Protein AF-A0A352DQ67-F1 (afdb_monomer_lite)

Structure (mmCIF, N/CA/C/O backbone):
data_AF-A0A352DQ67-F1
#
_entry.id   AF-A0A352DQ67-F1
#
loop_
_atom_site.group_PDB
_atom_site.id
_atom_site.type_symbol
_atom_site.label_atom_id
_atom_site.label_alt_id
_atom_site.label_comp_id
_atom_site.label_asym_id
_atom_site.label_entity_id
_atom_site.label_seq_id
_atom_site.pdbx_PDB_ins_code
_atom_site.Cartn_x
_atom_site.Cartn_y
_atom_site.Cartn_z
_atom_site.occupancy
_atom_site.B_iso_or_equiv
_atom_site.auth_seq_id
_atom_site.auth_comp_id
_atom_site.auth_asym_id
_atom_site.auth_atom_id
_atom_site.pdbx_PDB_model_num
ATOM 1 N N . MET A 1 1 ? -60.217 14.486 65.478 1.00 42.38 1 MET A N 1
ATOM 2 C CA . MET A 1 1 ? -59.013 13.646 65.314 1.00 42.38 1 MET A CA 1
ATOM 3 C C . MET A 1 1 ? -58.520 13.854 63.896 1.00 42.38 1 MET A C 1
ATOM 5 O O . MET A 1 1 ? -59.202 13.451 62.966 1.00 42.38 1 MET A O 1
ATOM 9 N N . ALA A 1 2 ? -57.437 14.612 63.749 1.00 36.34 2 ALA A N 1
ATOM 10 C CA . ALA A 1 2 ? -56.806 14.922 62.474 1.00 36.34 2 ALA A CA 1
ATOM 11 C C . ALA A 1 2 ? -55.623 13.968 62.268 1.00 36.34 2 ALA A C 1
ATOM 13 O O . ALA A 1 2 ? -54.855 13.755 63.203 1.00 36.34 2 ALA A O 1
ATOM 14 N N . ALA A 1 3 ? -55.476 13.428 61.061 1.00 36.53 3 ALA A N 1
ATOM 15 C CA . ALA A 1 3 ? -54.259 12.769 60.611 1.00 36.53 3 ALA A CA 1
ATOM 16 C C . ALA A 1 3 ? -53.886 13.380 59.256 1.00 36.53 3 ALA A C 1
ATOM 18 O O . ALA A 1 3 ? -54.587 13.207 58.262 1.00 36.53 3 ALA A O 1
ATOM 19 N N . VAL A 1 4 ? -52.817 14.172 59.270 1.00 31.91 4 VAL A N 1
ATOM 20 C CA . VAL A 1 4 ? -52.176 14.766 58.097 1.00 31.91 4 VAL A CA 1
ATOM 21 C C . VAL A 1 4 ? -51.166 13.743 57.586 1.00 31.91 4 VAL A C 1
ATOM 23 O O . VAL A 1 4 ? -50.270 13.353 58.329 1.00 31.91 4 VAL A O 1
ATOM 26 N N . SER A 1 5 ? -51.315 13.300 56.337 1.00 33.03 5 S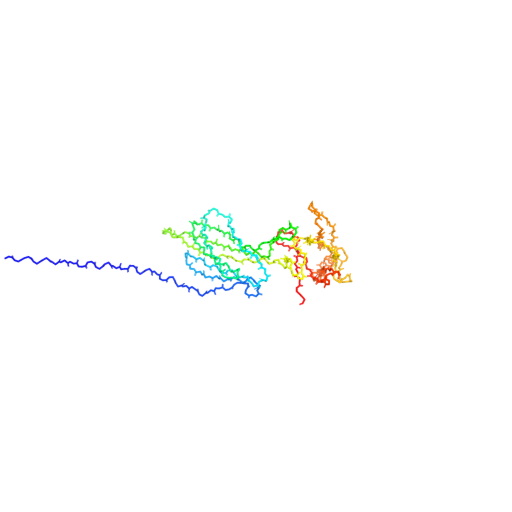ER A N 1
ATOM 27 C CA . SER A 1 5 ? -50.366 12.397 55.682 1.00 33.03 5 SER A CA 1
ATOM 28 C C . SER A 1 5 ? -49.483 13.208 54.735 1.00 33.03 5 SER A C 1
ATOM 30 O O . SER A 1 5 ? -49.956 13.740 53.732 1.00 33.03 5 SER A O 1
ATOM 32 N N . ILE A 1 6 ? -48.203 13.338 55.084 1.00 34.78 6 ILE A N 1
ATOM 33 C CA . ILE A 1 6 ? -47.168 14.004 54.284 1.00 34.78 6 ILE A CA 1
ATOM 34 C C . ILE A 1 6 ? -46.633 12.976 53.282 1.00 34.78 6 ILE A C 1
ATOM 36 O O . ILE A 1 6 ? -46.011 11.994 53.678 1.00 34.78 6 ILE A O 1
ATOM 40 N N . SER A 1 7 ? -46.875 13.189 51.987 1.00 34.66 7 SER A N 1
ATOM 41 C CA . SER A 1 7 ? -46.216 12.419 50.925 1.00 34.66 7 SER A CA 1
ATOM 42 C C . SER A 1 7 ? -44.889 13.086 50.574 1.00 34.66 7 SER A C 1
ATOM 44 O O . SER A 1 7 ? -44.866 14.206 50.064 1.00 34.66 7 SER A O 1
ATOM 46 N N . LEU A 1 8 ? -43.784 12.405 50.885 1.00 32.81 8 LEU A N 1
ATOM 47 C CA . LEU A 1 8 ? -42.432 12.803 50.504 1.00 32.81 8 LEU A CA 1
ATOM 48 C C . LEU A 1 8 ? -42.242 12.610 48.992 1.00 32.81 8 LEU A C 1
ATOM 50 O O . LEU A 1 8 ? -42.409 11.513 48.462 1.00 32.81 8 LEU A O 1
ATOM 54 N N . ILE A 1 9 ? -41.859 13.686 48.311 1.00 36.53 9 ILE A N 1
ATOM 55 C CA . ILE A 1 9 ? -41.466 13.701 46.901 1.00 36.53 9 ILE A CA 1
ATOM 56 C C . ILE A 1 9 ? -40.056 13.103 46.794 1.00 36.53 9 ILE A C 1
ATOM 58 O O . ILE A 1 9 ? -39.082 13.745 47.186 1.00 36.53 9 ILE A O 1
ATOM 62 N N . LEU A 1 10 ? -39.929 11.891 46.246 1.00 35.19 10 LEU A N 1
ATOM 63 C CA . LEU A 1 10 ? -38.637 11.349 45.815 1.00 35.19 10 LEU A CA 1
ATOM 64 C C . LEU A 1 10 ? -38.267 11.993 44.469 1.00 35.19 10 LEU A C 1
ATOM 66 O O . LEU A 1 10 ? -38.779 11.612 43.415 1.00 35.19 10 LEU A O 1
ATOM 70 N N . ARG A 1 11 ? -37.380 12.993 44.497 1.00 37.53 11 ARG A N 1
ATOM 71 C CA . ARG A 1 11 ? -36.703 13.489 43.292 1.00 37.53 11 ARG A CA 1
ATOM 72 C C . ARG A 1 11 ? -35.736 12.403 42.816 1.00 37.53 11 ARG A C 1
ATOM 74 O O . ARG A 1 11 ? -34.719 12.160 43.459 1.00 37.53 11 ARG A O 1
ATOM 81 N N . ARG A 1 12 ? -36.059 11.740 41.701 1.00 38.66 12 ARG A N 1
ATOM 82 C CA . ARG A 1 12 ? -35.089 10.946 40.937 1.00 38.66 12 ARG A CA 1
ATOM 83 C C . ARG A 1 12 ? -33.985 11.894 40.476 1.00 38.66 12 ARG A C 1
ATOM 85 O O . ARG A 1 12 ? -34.239 12.781 39.666 1.00 38.66 12 ARG A O 1
ATOM 92 N N . SER A 1 13 ? -32.790 11.709 41.028 1.00 39.03 13 SER A N 1
ATOM 93 C CA . SER A 1 13 ? -31.561 12.276 40.488 1.00 39.03 13 SER A CA 1
ATOM 94 C C . SER A 1 13 ? -31.388 11.727 39.076 1.00 39.03 13 SER A C 1
ATOM 96 O O . SER A 1 13 ? -31.226 10.519 38.899 1.00 39.03 13 SER A O 1
ATOM 98 N N . LEU A 1 14 ? -31.479 12.598 38.075 1.00 39.06 14 LEU A N 1
ATOM 99 C CA . LEU A 1 14 ? -30.963 12.316 36.743 1.00 39.06 14 LEU A CA 1
ATOM 100 C C . LEU A 1 14 ? -29.456 12.097 36.920 1.00 39.06 14 LEU A C 1
ATOM 102 O O . LEU A 1 14 ? -28.756 13.005 37.357 1.00 39.06 14 LEU A O 1
ATOM 106 N N . LYS A 1 15 ? -28.978 10.867 36.694 1.00 40.91 15 LYS A N 1
ATOM 107 C CA . LYS A 1 15 ? -27.558 10.640 36.417 1.00 40.91 15 LYS A CA 1
ATOM 108 C C . LYS A 1 15 ? -27.295 11.396 35.122 1.00 40.91 15 LYS A C 1
ATOM 110 O O . LYS A 1 15 ? -27.819 11.006 34.083 1.00 40.91 15 LYS A O 1
ATOM 115 N N . GLU A 1 16 ? -26.585 12.511 35.224 1.00 36.09 16 GLU A N 1
ATOM 116 C CA . GLU A 1 16 ? -26.019 13.192 34.071 1.00 36.09 16 GLU A CA 1
ATOM 117 C C . GLU A 1 16 ? -25.135 12.170 33.356 1.00 36.09 16 GLU A C 1
ATOM 119 O O . GLU A 1 16 ? -24.176 11.648 33.924 1.00 36.09 16 GLU A O 1
ATOM 124 N N . THR A 1 17 ? -25.540 11.786 32.148 1.00 41.81 17 THR A N 1
ATOM 125 C CA . THR A 1 17 ? -24.670 11.073 31.221 1.00 41.81 17 THR A CA 1
ATOM 126 C C . THR A 1 17 ? -23.459 11.978 31.005 1.00 41.81 17 THR A C 1
ATOM 128 O O . THR A 1 17 ? -23.674 13.136 30.635 1.00 41.81 17 THR A O 1
ATOM 131 N N . PRO A 1 18 ? -22.222 11.527 31.272 1.00 38.72 18 PRO A N 1
ATOM 132 C CA . PRO A 1 18 ? -21.057 12.332 30.949 1.00 38.72 18 PRO A CA 1
ATOM 133 C C . PRO A 1 18 ? -21.112 12.621 29.450 1.00 38.72 18 PRO A C 1
ATOM 135 O O . PRO A 1 18 ? -21.183 11.707 28.627 1.00 38.72 18 PRO A O 1
ATOM 138 N N . VAL A 1 19 ? -21.187 13.904 29.107 1.00 42.97 19 VAL A N 1
ATOM 139 C CA . VAL A 1 19 ? -21.023 14.364 27.733 1.00 42.97 19 VAL A CA 1
ATOM 140 C C . VAL A 1 19 ? -19.579 14.029 27.392 1.00 42.97 19 VAL A C 1
ATOM 142 O O . VAL A 1 19 ? -18.674 14.628 27.967 1.00 42.97 19 VAL A O 1
ATOM 145 N N . ALA A 1 20 ? -19.371 13.012 26.555 1.00 51.59 20 ALA A N 1
ATOM 146 C CA . ALA A 1 20 ? -18.044 12.656 26.082 1.00 51.59 20 ALA A CA 1
ATOM 147 C C . ALA A 1 20 ? -17.431 13.906 25.441 1.00 51.59 20 ALA A C 1
ATOM 149 O O . ALA A 1 20 ? -17.974 14.423 24.462 1.00 51.59 20 ALA A O 1
ATOM 150 N N . GLU A 1 21 ? -16.358 14.435 26.035 1.00 53.91 21 GLU A N 1
ATOM 151 C CA . GLU A 1 21 ? -15.594 15.528 25.443 1.00 53.91 21 GLU A CA 1
ATOM 152 C C . GLU A 1 21 ? -15.088 15.038 24.088 1.00 53.91 21 GLU A C 1
ATOM 154 O O . GLU A 1 21 ? -14.212 14.179 24.001 1.00 53.91 21 GLU A O 1
ATOM 159 N N . THR A 1 22 ? -15.717 15.520 23.018 1.00 55.59 22 THR A N 1
ATOM 160 C CA . THR A 1 22 ? -15.314 15.183 21.659 1.00 55.59 22 THR A CA 1
ATOM 161 C C . THR A 1 22 ? -13.990 15.885 21.410 1.00 55.59 22 THR A C 1
ATOM 163 O O . THR A 1 22 ? -13.941 17.114 21.352 1.00 55.59 22 THR A O 1
ATOM 166 N N . GLN A 1 23 ? -12.910 15.111 21.350 1.00 70.81 23 GLN A N 1
ATOM 167 C CA . GLN A 1 23 ? -11.588 15.642 21.046 1.00 70.81 23 GLN A CA 1
ATOM 168 C C . GLN A 1 23 ? -11.574 16.234 19.633 1.00 70.81 23 GLN A C 1
ATOM 170 O O . GLN A 1 23 ? -12.283 15.754 18.744 1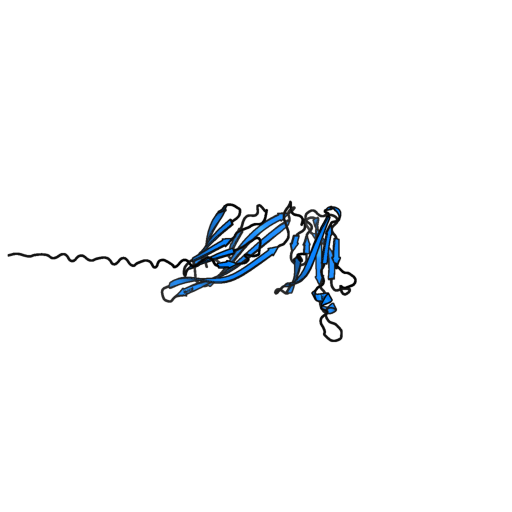.00 70.81 23 GLN A O 1
ATOM 175 N N . GLU A 1 24 ? -10.772 17.281 19.424 1.00 82.38 24 GLU A N 1
ATOM 176 C CA . GLU A 1 24 ? -10.545 17.797 18.074 1.00 82.38 24 GLU A CA 1
ATOM 177 C C . GLU A 1 24 ? -9.977 16.684 17.172 1.00 82.38 24 GLU A C 1
ATOM 179 O O . GLU A 1 24 ? -9.207 15.847 17.654 1.00 82.38 24 GLU A O 1
ATOM 184 N N . PRO A 1 25 ? -10.352 16.642 15.880 1.00 88.94 25 PRO A N 1
ATOM 185 C CA . PRO A 1 25 ? -9.856 15.621 14.968 1.00 88.94 25 PRO A CA 1
ATOM 186 C C . PRO A 1 25 ? -8.329 15.674 14.840 1.00 88.94 25 PRO A C 1
ATOM 188 O O . PRO A 1 25 ? -7.754 16.729 14.570 1.00 88.94 25 PRO A O 1
ATOM 191 N N . ILE A 1 26 ? -7.680 14.524 14.983 1.00 94.81 26 ILE A N 1
ATOM 192 C CA . ILE A 1 26 ? -6.248 14.339 14.746 1.00 94.81 26 ILE A CA 1
ATOM 193 C C . ILE A 1 26 ? -6.066 13.921 13.285 1.00 94.81 26 ILE A C 1
ATOM 195 O O . ILE A 1 26 ? -6.647 12.928 12.856 1.00 94.81 26 ILE A O 1
ATOM 199 N N . GLY A 1 27 ? -5.278 14.679 12.521 1.00 95.00 27 GLY A N 1
ATOM 200 C CA . GLY A 1 27 ? -4.964 14.365 11.124 1.00 95.00 27 GLY A CA 1
ATOM 201 C C . GLY A 1 27 ? -3.728 13.472 10.982 1.00 95.00 27 GLY A C 1
ATOM 202 O O . GLY A 1 27 ? -2.702 13.728 11.612 1.00 95.00 27 GLY A O 1
ATOM 203 N N . TYR A 1 28 ? -3.820 12.470 10.114 1.00 94.12 28 TYR A N 1
ATOM 204 C CA . TYR A 1 28 ? -2.750 11.576 9.677 1.00 94.12 28 TYR A CA 1
ATOM 205 C C . TYR A 1 28 ? -2.633 11.638 8.152 1.00 94.12 28 TYR A C 1
ATOM 207 O O . TYR A 1 28 ? -3.644 11.759 7.461 1.00 94.12 28 TYR A O 1
ATOM 215 N N . PHE A 1 29 ? -1.403 11.558 7.634 1.00 93.31 29 PHE A N 1
ATOM 216 C CA . PHE A 1 29 ? -1.107 11.586 6.190 1.00 93.31 29 PHE A CA 1
ATOM 217 C C . PHE A 1 29 ? -1.726 12.793 5.461 1.00 93.31 29 PHE A C 1
ATOM 219 O O . PHE A 1 29 ? -2.159 12.696 4.315 1.00 93.31 29 PHE A O 1
ATOM 226 N N . THR A 1 30 ? -1.804 13.940 6.147 1.00 92.50 30 THR A N 1
ATOM 227 C CA . THR A 1 30 ? -2.442 15.172 5.642 1.00 92.50 30 THR A CA 1
ATOM 228 C C . THR A 1 30 ? -1.703 15.816 4.470 1.00 92.50 30 THR A C 1
ATOM 230 O O . THR A 1 30 ? -2.189 16.776 3.885 1.00 92.50 30 THR A O 1
ATOM 233 N N . ASP A 1 31 ? -0.499 15.335 4.191 1.00 85.56 31 ASP A N 1
ATOM 234 C CA . ASP A 1 31 ? 0.374 15.689 3.080 1.00 85.56 31 ASP A CA 1
ATOM 235 C C . ASP A 1 31 ? 0.222 14.755 1.866 1.00 85.56 31 ASP A C 1
ATOM 237 O O . ASP A 1 31 ? 0.923 14.940 0.877 1.00 85.56 31 ASP A O 1
ATOM 241 N N . THR A 1 32 ? -0.693 13.782 1.923 1.00 86.31 32 THR A N 1
ATOM 242 C CA . THR A 1 32 ? -0.986 12.836 0.833 1.00 86.31 32 THR A CA 1
ATOM 243 C C . THR A 1 32 ? -2.365 13.088 0.225 1.00 86.31 32 THR A C 1
ATOM 245 O O . THR A 1 32 ? -3.207 13.751 0.833 1.00 86.31 32 THR A O 1
ATOM 248 N N . ASP A 1 33 ? -2.642 12.483 -0.932 1.00 86.94 33 ASP A N 1
ATOM 249 C CA . ASP A 1 33 ? -3.973 12.514 -1.561 1.00 86.94 33 ASP A CA 1
ATOM 250 C C . ASP A 1 33 ? -5.036 11.706 -0.795 1.00 86.94 33 ASP A C 1
ATOM 252 O O . ASP A 1 33 ? -6.211 11.717 -1.165 1.00 86.94 33 ASP A O 1
ATOM 256 N N . HIS A 1 34 ? -4.651 11.015 0.281 1.00 90.19 34 HIS A N 1
ATOM 257 C CA . HIS A 1 34 ? -5.540 10.164 1.070 1.00 90.19 34 HIS A CA 1
ATOM 258 C C . HIS A 1 34 ? -5.424 10.456 2.575 1.00 90.19 34 HIS A C 1
ATOM 260 O O . HIS A 1 34 ? -4.983 9.590 3.342 1.00 90.19 34 HIS A O 1
ATOM 266 N N . PRO A 1 35 ? -5.781 11.672 3.029 1.00 93.75 35 PRO A N 1
ATOM 267 C CA . PRO A 1 35 ? -5.650 12.034 4.429 1.00 93.75 35 PRO A CA 1
ATOM 268 C C . PRO A 1 35 ? -6.679 11.298 5.294 1.00 93.75 35 PRO A C 1
ATOM 270 O O . PRO A 1 35 ? -7.795 10.983 4.868 1.00 93.75 35 PRO A O 1
ATOM 273 N N . VAL A 1 36 ? -6.302 11.052 6.549 1.00 95.62 36 VAL A N 1
ATOM 274 C CA . VAL A 1 36 ? -7.149 10.383 7.540 1.00 95.62 36 VAL A CA 1
ATOM 275 C C . VAL A 1 36 ? -7.331 11.283 8.747 1.00 95.62 36 VAL A C 1
ATOM 277 O O . VAL A 1 36 ? -6.360 11.715 9.362 1.00 95.62 36 VAL A O 1
ATOM 280 N N . TYR A 1 37 ? -8.576 11.523 9.140 1.00 95.88 37 TYR A N 1
ATOM 281 C CA . TYR A 1 37 ? -8.902 12.273 10.348 1.00 95.88 37 TYR A CA 1
ATOM 282 C C . TYR A 1 37 ? -9.530 11.351 11.383 1.00 95.88 37 TYR A C 1
ATOM 284 O O . TYR A 1 37 ? -10.511 10.666 11.104 1.00 95.88 37 TYR A O 1
ATOM 292 N N . LEU A 1 38 ? -8.976 11.349 12.589 1.00 95.94 38 LEU A N 1
ATOM 293 C CA . LEU A 1 38 ? -9.439 10.536 13.702 1.00 95.94 38 LEU A CA 1
ATOM 294 C C . LEU A 1 38 ? -10.038 11.416 14.794 1.00 95.94 38 LEU A C 1
ATOM 296 O O . LEU A 1 38 ? -9.380 12.314 15.313 1.00 95.94 38 LEU A O 1
ATOM 300 N N . THR A 1 39 ? -11.240 11.078 15.234 1.00 95.19 39 THR A N 1
ATOM 301 C CA . THR A 1 39 ? -11.797 11.546 16.503 1.00 95.19 39 THR A CA 1
ATOM 302 C C . THR A 1 39 ? -11.928 10.360 17.444 1.00 95.19 39 THR A C 1
ATOM 304 O O . THR A 1 39 ? -12.439 9.309 17.059 1.00 95.19 39 THR A O 1
ATOM 307 N N . SER A 1 40 ? -11.465 10.516 18.685 1.00 92.38 40 SER A N 1
ATOM 308 C CA . SER A 1 40 ? -11.490 9.443 19.679 1.00 92.38 40 SER A CA 1
ATOM 309 C C . SER A 1 40 ? -12.286 9.823 20.921 1.00 92.38 40 SER A C 1
ATOM 311 O O . SER A 1 40 ? -12.271 10.969 21.374 1.00 92.38 40 SER A O 1
ATOM 313 N N . SER A 1 41 ? -12.977 8.831 21.469 1.00 91.88 41 SER A N 1
ATOM 314 C CA . SER A 1 41 ? -13.563 8.829 22.805 1.00 91.88 41 SER A CA 1
ATOM 315 C C . SER A 1 41 ? -13.229 7.500 23.487 1.00 91.88 41 SER A C 1
ATOM 317 O O . SER A 1 41 ? -12.733 6.577 22.844 1.00 91.88 41 SER A O 1
ATOM 319 N N . GLU A 1 42 ? -13.549 7.350 24.773 1.00 89.19 42 GLU A N 1
ATOM 320 C CA . GLU A 1 42 ? -13.284 6.099 25.503 1.00 89.19 42 GLU A CA 1
ATOM 321 C C . GLU A 1 42 ? -13.968 4.867 24.886 1.00 89.19 42 GLU A C 1
ATOM 323 O O . GLU A 1 42 ? -13.486 3.750 25.049 1.00 89.19 42 GLU A O 1
ATOM 328 N N . THR A 1 43 ? -15.086 5.053 24.177 1.00 92.50 43 THR A N 1
ATOM 329 C CA . THR A 1 43 ? -15.954 3.954 23.706 1.00 92.50 43 THR A CA 1
ATOM 330 C C . THR A 1 43 ? -16.134 3.910 22.192 1.00 92.50 43 THR A C 1
ATOM 332 O O . THR A 1 43 ? -16.846 3.049 21.679 1.00 92.50 43 THR A O 1
ATOM 335 N N . GLU A 1 44 ? -15.510 4.833 21.465 1.00 94.81 44 GLU A N 1
ATOM 336 C CA . GLU A 1 44 ? -15.709 4.982 20.029 1.00 94.81 44 GLU A CA 1
ATOM 337 C C . GLU A 1 44 ? -14.494 5.655 19.393 1.00 94.81 44 GLU A C 1
ATOM 339 O O . GLU A 1 44 ? -14.000 6.662 19.908 1.00 94.81 44 GLU A O 1
ATOM 344 N N . LEU A 1 45 ? -14.060 5.121 18.254 1.00 95.31 45 LEU A N 1
ATOM 345 C CA . LEU A 1 45 ? -13.164 5.799 17.324 1.00 95.31 45 LEU A CA 1
ATOM 346 C C . LEU A 1 45 ? -13.949 6.121 16.055 1.00 95.31 45 LEU A C 1
ATOM 348 O O . LEU A 1 45 ? -14.614 5.247 15.507 1.00 95.31 45 LEU A O 1
ATOM 352 N N . SER A 1 46 ? -13.859 7.353 15.575 1.00 95.56 46 SER A N 1
ATOM 353 C CA . SER A 1 46 ? -14.425 7.769 14.295 1.00 95.56 46 SER A CA 1
ATOM 354 C C . SER A 1 46 ? -13.287 8.157 13.368 1.00 95.56 46 SER A C 1
ATOM 356 O O . SER A 1 46 ? -12.539 9.086 13.665 1.00 95.56 46 SER A O 1
ATOM 358 N N . LEU A 1 47 ? -13.165 7.453 12.251 1.00 95.69 47 LEU A N 1
ATOM 359 C CA . LEU A 1 47 ? -12.223 7.753 11.182 1.00 95.69 47 LEU A CA 1
ATOM 360 C C . LEU A 1 47 ? -12.975 8.395 10.025 1.00 95.69 47 LEU A C 1
ATOM 362 O O . LEU A 1 47 ? -14.049 7.931 9.648 1.00 95.69 47 LEU A O 1
ATOM 366 N N . ARG A 1 48 ? -12.387 9.428 9.439 1.00 95.12 48 ARG A N 1
ATOM 367 C CA . ARG A 1 48 ? -12.800 10.006 8.167 1.00 95.12 48 ARG A CA 1
ATOM 368 C C . ARG A 1 48 ? -11.646 9.853 7.191 1.00 95.12 48 ARG A C 1
ATOM 370 O O . ARG A 1 48 ? -10.590 10.446 7.404 1.00 95.12 48 ARG A O 1
ATOM 377 N N . LEU A 1 49 ? -11.846 9.021 6.179 1.00 94.44 49 LEU A N 1
ATOM 378 C CA . LEU A 1 49 ? -10.892 8.757 5.114 1.00 94.44 49 LEU A CA 1
ATOM 379 C C . LEU A 1 49 ? -11.332 9.541 3.885 1.00 94.44 49 LEU A C 1
ATOM 381 O O . LEU A 1 49 ? -12.427 9.321 3.366 1.00 94.44 49 LEU A O 1
ATOM 385 N N . GLU A 1 50 ? -10.489 10.454 3.426 1.00 91.62 50 GLU A N 1
ATOM 386 C CA . GLU A 1 50 ? -10.755 11.235 2.222 1.00 91.62 50 GLU A CA 1
ATOM 387 C C . GLU A 1 50 ? -9.911 10.704 1.061 1.00 91.62 50 GLU A C 1
ATOM 389 O O . GLU A 1 50 ? -8.898 10.031 1.252 1.00 91.62 50 GLU A O 1
ATOM 394 N N . SER A 1 51 ? -10.351 10.988 -0.160 1.00 83.62 51 SER A N 1
ATOM 395 C CA . SER A 1 51 ? -9.547 10.777 -1.357 1.00 83.62 51 SER A CA 1
ATOM 396 C C . SER A 1 51 ? -9.645 12.009 -2.233 1.00 83.62 51 SER A C 1
ATOM 398 O O . SER A 1 51 ? -10.737 12.413 -2.632 1.00 83.62 51 SER A O 1
ATOM 400 N N . HIS A 1 52 ? -8.499 12.613 -2.505 1.00 80.81 52 HIS A N 1
ATOM 401 C CA . HIS A 1 52 ? -8.344 13.713 -3.448 1.00 80.81 52 HIS A CA 1
ATOM 402 C C . HIS A 1 52 ? -7.879 13.224 -4.824 1.00 80.81 52 HIS A C 1
ATOM 404 O O . HIS A 1 52 ? -7.810 14.023 -5.756 1.00 80.81 52 HIS A O 1
ATOM 410 N N . ALA A 1 53 ? -7.608 11.922 -4.962 1.00 70.12 53 ALA A N 1
ATOM 411 C CA . ALA A 1 53 ? -7.279 11.303 -6.234 1.00 70.12 53 ALA A CA 1
ATOM 412 C C . ALA A 1 53 ? -8.448 11.416 -7.228 1.00 70.12 53 ALA A C 1
ATOM 414 O O . ALA A 1 53 ? -9.612 11.210 -6.872 1.00 70.12 53 ALA A O 1
ATOM 415 N N . GLU A 1 54 ? -8.130 11.710 -8.490 1.00 69.69 54 GLU A N 1
ATOM 416 C CA . GLU A 1 54 ? -9.081 11.747 -9.609 1.00 69.69 54 GLU A CA 1
ATOM 417 C C . GLU A 1 54 ? -9.432 10.324 -10.095 1.00 69.69 54 GLU A C 1
ATOM 419 O O . GLU A 1 54 ? -9.303 10.002 -11.275 1.00 69.69 54 GLU A O 1
ATOM 424 N N . ASP A 1 55 ? -9.851 9.444 -9.183 1.00 73.31 55 ASP A N 1
ATOM 425 C CA . ASP A 1 55 ? -10.302 8.085 -9.494 1.00 73.31 55 ASP A CA 1
ATOM 426 C C . ASP A 1 55 ? -11.713 7.810 -8.944 1.00 73.31 55 ASP A C 1
ATOM 428 O O . ASP A 1 55 ? -12.211 8.489 -8.042 1.00 73.31 55 ASP A O 1
ATOM 432 N N . ASP A 1 56 ? -12.392 6.824 -9.528 1.00 76.12 56 ASP A N 1
ATOM 433 C CA . ASP A 1 56 ? -13.728 6.378 -9.128 1.00 76.12 56 ASP A CA 1
ATOM 434 C C . ASP A 1 56 ? -13.691 5.174 -8.172 1.00 76.12 56 ASP A C 1
ATOM 436 O O . ASP A 1 56 ? -14.698 4.480 -8.004 1.00 76.12 56 ASP A O 1
ATOM 440 N N . LEU A 1 57 ? -12.546 4.920 -7.525 1.00 83.69 57 LEU A N 1
ATOM 441 C CA . LEU A 1 57 ? -12.388 3.781 -6.629 1.00 83.69 57 LEU A CA 1
ATOM 442 C C . LEU A 1 57 ? -13.182 3.989 -5.334 1.00 83.69 57 LEU A C 1
ATOM 444 O O . LEU A 1 57 ? -13.199 5.069 -4.737 1.00 83.69 57 LEU A O 1
ATOM 448 N N . ALA A 1 58 ? -13.826 2.922 -4.871 1.00 87.56 58 ALA A N 1
ATOM 449 C CA . ALA A 1 58 ? -14.512 2.897 -3.587 1.00 87.56 58 ALA A CA 1
ATOM 450 C C . ALA A 1 58 ? -13.577 2.396 -2.479 1.00 87.56 58 ALA A C 1
ATOM 452 O O . ALA A 1 58 ? -12.638 1.637 -2.729 1.00 87.56 58 ALA A O 1
ATOM 453 N N . TRP A 1 59 ? -13.860 2.801 -1.241 1.00 91.94 59 TRP A N 1
ATOM 454 C CA . TRP A 1 59 ? -13.208 2.225 -0.072 1.00 91.94 59 TRP A CA 1
ATOM 455 C C . TRP A 1 59 ? -13.825 0.869 0.266 1.00 91.94 59 TRP A C 1
ATOM 457 O O . TRP A 1 59 ? -15.026 0.749 0.495 1.00 91.94 59 TRP A O 1
ATOM 467 N N . GLU A 1 60 ? -12.982 -0.144 0.375 1.00 92.62 60 GLU A N 1
ATOM 468 C CA . GLU A 1 60 ? -13.323 -1.447 0.926 1.00 92.62 60 GLU A CA 1
ATOM 469 C C . GLU A 1 60 ? -12.796 -1.536 2.358 1.00 92.62 60 GLU A C 1
ATOM 471 O O . GLU A 1 60 ? -11.706 -1.051 2.660 1.00 92.62 60 GLU A O 1
ATOM 476 N N . VAL A 1 61 ? -13.574 -2.149 3.252 1.00 93.69 61 VAL A N 1
ATOM 477 C CA . VAL A 1 61 ? -13.213 -2.284 4.668 1.00 93.69 61 VAL A CA 1
ATOM 478 C C . VAL A 1 61 ? -13.184 -3.752 5.048 1.00 93.69 61 VAL A C 1
ATOM 480 O O . VAL A 1 61 ? -14.163 -4.475 4.857 1.00 93.69 61 VAL A O 1
ATOM 483 N N . SER A 1 62 ? -12.074 -4.181 5.636 1.00 92.44 62 SER A N 1
ATOM 484 C CA . SER A 1 62 ? -11.911 -5.516 6.201 1.00 92.44 62 SER A CA 1
ATOM 485 C C . SER A 1 62 ? -11.341 -5.434 7.616 1.00 92.44 62 SER A C 1
ATOM 487 O O . SER A 1 62 ? -10.737 -4.438 8.009 1.00 92.44 62 SER A O 1
ATOM 489 N N . CYS A 1 63 ? -11.592 -6.457 8.428 1.00 89.25 63 CYS A N 1
ATOM 490 C CA . CYS A 1 63 ? -11.070 -6.541 9.787 1.00 89.25 63 CYS A CA 1
ATOM 491 C C . CYS A 1 63 ? -10.650 -7.979 10.070 1.00 89.25 63 CYS A C 1
ATOM 493 O O . CYS A 1 63 ? -11.413 -8.911 9.813 1.00 89.25 63 CYS A O 1
ATOM 495 N N . ASP A 1 64 ? -9.446 -8.141 10.610 1.00 76.44 64 ASP A N 1
ATOM 496 C CA . ASP A 1 64 ? -8.756 -9.433 10.659 1.00 76.44 64 ASP A CA 1
ATOM 497 C C . ASP A 1 64 ? -9.304 -10.406 11.729 1.00 76.44 64 ASP A C 1
ATOM 499 O O . ASP A 1 64 ? -8.818 -11.530 11.852 1.00 76.44 64 ASP A O 1
ATOM 503 N N . LEU A 1 65 ? -10.312 -10.022 12.536 1.00 69.44 65 LEU A N 1
ATOM 504 C CA . LEU A 1 65 ? -10.754 -10.822 13.691 1.00 69.44 65 LEU A CA 1
ATOM 505 C C . LEU A 1 65 ? -12.263 -10.795 13.999 1.00 69.44 65 LEU A C 1
ATOM 507 O O . LEU A 1 65 ? -12.911 -9.748 14.012 1.00 69.44 65 LEU A O 1
ATOM 511 N N . ASP A 1 66 ? -12.777 -11.970 14.396 1.00 68.12 66 ASP A N 1
ATOM 512 C CA . ASP A 1 66 ? -14.155 -12.223 14.843 1.00 68.12 66 ASP A CA 1
ATOM 513 C C . ASP A 1 66 ? -14.563 -11.322 16.029 1.00 68.12 66 ASP A C 1
ATOM 515 O O . ASP A 1 66 ? -14.277 -11.604 17.198 1.00 68.12 66 ASP A O 1
ATOM 519 N N . ASN A 1 67 ? -15.319 -10.261 15.733 1.00 77.44 67 ASN A N 1
ATOM 520 C CA . ASN A 1 67 ? -16.112 -9.467 16.685 1.00 77.44 67 ASN A CA 1
ATOM 521 C C . ASN A 1 67 ? -15.319 -8.742 17.795 1.00 77.44 67 ASN A C 1
ATOM 523 O O . ASN A 1 67 ? -15.854 -8.475 18.879 1.00 77.44 67 ASN A O 1
ATOM 527 N N . LYS A 1 68 ? -14.040 -8.417 17.574 1.00 88.12 68 LYS A N 1
ATOM 528 C CA . LYS A 1 68 ? -13.273 -7.556 18.502 1.00 88.12 68 LYS A CA 1
ATOM 529 C C . LYS A 1 68 ? -13.790 -6.129 18.494 1.00 88.12 68 LYS A C 1
ATOM 531 O O . LYS A 1 68 ? -13.929 -5.504 19.544 1.00 88.12 68 LYS A O 1
ATOM 536 N N . VAL A 1 69 ? -14.168 -5.671 17.313 1.00 92.12 69 VAL A N 1
ATOM 537 C CA . VAL A 1 69 ? -14.776 -4.373 17.077 1.00 92.12 69 VAL A CA 1
ATOM 538 C C . VAL A 1 69 ? -16.050 -4.533 16.259 1.00 92.12 69 VAL A C 1
ATOM 540 O O . VAL A 1 69 ? -16.238 -5.523 15.555 1.00 92.12 69 VAL A O 1
ATOM 543 N N . MET A 1 70 ? -16.935 -3.553 16.374 1.00 93.00 70 MET A N 1
ATOM 544 C CA . MET A 1 70 ? -18.076 -3.355 15.492 1.00 93.00 70 MET A CA 1
ATOM 545 C C . MET A 1 70 ? -17.786 -2.124 14.646 1.00 93.00 70 MET A C 1
ATOM 547 O O . MET A 1 70 ? -17.465 -1.073 15.198 1.00 93.00 70 MET A O 1
ATOM 551 N N . ILE A 1 71 ? -17.906 -2.261 13.330 1.00 93.50 71 ILE A N 1
ATOM 552 C CA . ILE A 1 71 ? -17.600 -1.197 12.376 1.00 93.50 71 ILE A CA 1
ATOM 553 C C . ILE A 1 71 ? -18.900 -0.776 11.695 1.00 93.50 71 ILE A C 1
ATOM 555 O O . ILE A 1 71 ? -19.673 -1.620 11.237 1.00 93.50 71 ILE A O 1
ATOM 559 N N . GLN A 1 72 ? -19.155 0.526 11.664 1.00 94.19 72 GLN A N 1
ATOM 560 C CA . GLN A 1 72 ? -20.249 1.141 10.924 1.00 94.19 72 GLN A CA 1
ATOM 561 C C . GLN A 1 72 ? -19.656 2.124 9.926 1.00 94.19 72 GLN A C 1
ATOM 563 O O . GLN A 1 72 ? -18.987 3.070 10.324 1.00 94.19 72 GLN A O 1
ATOM 568 N N . ASN A 1 73 ? -19.919 1.880 8.649 1.00 93.12 73 ASN A N 1
ATOM 569 C CA . ASN A 1 73 ? -19.410 2.678 7.545 1.00 93.12 73 ASN A CA 1
ATOM 570 C C . ASN A 1 73 ? -20.540 3.518 6.957 1.00 93.12 73 ASN A C 1
ATOM 572 O O . ASN A 1 73 ? -21.647 3.008 6.765 1.00 93.12 73 ASN A O 1
ATOM 576 N N . ASP A 1 74 ? -20.238 4.774 6.662 1.00 90.56 74 ASP A N 1
ATOM 577 C CA . ASP A 1 74 ? -21.087 5.679 5.900 1.00 90.56 74 ASP A CA 1
ATOM 578 C C . ASP A 1 74 ? -20.260 6.272 4.757 1.00 90.56 74 ASP A C 1
ATOM 580 O O . ASP A 1 74 ? -19.187 6.840 4.977 1.00 90.56 74 ASP A O 1
ATOM 584 N N . GLU A 1 75 ? -20.737 6.089 3.530 1.00 84.69 75 GLU A N 1
ATOM 585 C CA . GLU A 1 75 ? -20.096 6.652 2.345 1.00 84.69 75 GLU A CA 1
ATOM 586 C C . GLU A 1 75 ? -20.522 8.114 2.208 1.00 84.69 75 GLU A C 1
ATOM 588 O O . GLU A 1 75 ? -21.701 8.435 2.030 1.00 84.69 75 GLU A O 1
ATOM 593 N N . GLY A 1 76 ? -19.548 9.014 2.312 1.00 71.38 76 GLY A N 1
ATOM 594 C CA . GLY A 1 76 ? -19.752 10.441 2.134 1.00 71.38 76 GLY A CA 1
ATOM 595 C C . GLY A 1 76 ? -19.868 10.842 0.663 1.00 71.38 76 GLY A C 1
ATOM 596 O O . GLY A 1 76 ? -19.752 10.046 -0.271 1.00 71.38 76 GLY A O 1
ATOM 597 N N . SER A 1 77 ? -20.077 12.136 0.432 1.00 67.94 77 SER A N 1
ATOM 598 C CA . SER A 1 77 ? -19.944 12.705 -0.911 1.00 67.94 77 SER A CA 1
ATOM 599 C C . SER A 1 77 ? -18.476 12.720 -1.346 1.00 67.94 77 SER A C 1
ATOM 601 O O . SER A 1 77 ? -17.608 13.005 -0.532 1.00 67.94 77 SER A O 1
ATOM 603 N N . ASN A 1 78 ? -18.213 12.517 -2.640 1.00 69.44 78 ASN A N 1
ATOM 604 C CA . ASN A 1 78 ? -16.881 12.637 -3.257 1.00 69.44 78 ASN A CA 1
ATOM 605 C C . ASN A 1 78 ? -15.843 11.587 -2.808 1.00 69.44 78 ASN A C 1
ATOM 607 O O . ASN A 1 78 ? -14.674 11.915 -2.645 1.00 69.44 78 ASN A O 1
ATOM 611 N N . GLY A 1 79 ? -16.244 10.325 -2.620 1.00 75.81 79 GLY A N 1
ATOM 612 C CA . GLY A 1 79 ? -15.291 9.236 -2.348 1.00 75.81 79 GLY A CA 1
ATOM 613 C C . GLY A 1 79 ? -14.707 9.239 -0.930 1.00 75.81 79 GLY A C 1
ATOM 614 O O . GLY A 1 79 ? -13.707 8.564 -0.679 1.00 75.81 79 GLY A O 1
ATOM 615 N N . GLU A 1 80 ? -15.333 9.989 -0.021 1.00 89.12 80 GLU A N 1
ATOM 616 C CA . GLU A 1 80 ? -15.078 9.976 1.418 1.00 89.12 80 GLU A CA 1
ATOM 617 C C . GLU A 1 80 ? -15.719 8.741 2.072 1.00 89.12 80 GLU A C 1
ATOM 619 O O . GLU A 1 80 ? -16.839 8.354 1.734 1.00 89.12 80 GLU A O 1
ATOM 624 N N . LEU A 1 81 ? -15.033 8.154 3.051 1.00 93.75 81 LEU A N 1
ATOM 625 C CA . LEU A 1 81 ? -15.577 7.123 3.929 1.00 93.75 81 LEU A CA 1
ATOM 626 C C . LEU A 1 81 ? -15.494 7.588 5.384 1.00 93.75 81 LEU A C 1
ATOM 628 O O . LEU A 1 81 ? -14.411 7.873 5.895 1.00 93.75 81 LEU A O 1
ATOM 632 N N . VAL A 1 82 ? -16.629 7.585 6.079 1.00 94.94 82 VAL A N 1
ATOM 633 C CA . VAL A 1 82 ? -16.681 7.743 7.533 1.00 94.94 82 VAL A CA 1
ATOM 634 C C . VAL A 1 82 ? -16.875 6.370 8.162 1.00 94.94 82 VAL A C 1
ATOM 636 O O . VAL A 1 82 ? -17.857 5.683 7.893 1.00 94.94 82 VAL A O 1
ATOM 639 N N . SER A 1 83 ? -15.947 5.966 9.022 1.00 95.81 83 SER A N 1
ATOM 640 C CA . SER A 1 83 ? -15.985 4.688 9.726 1.00 95.81 83 SER A CA 1
ATOM 641 C C . SER A 1 83 ? -16.019 4.902 11.233 1.00 95.81 83 SER A C 1
ATOM 643 O O . SER A 1 83 ? -15.062 5.391 11.830 1.00 95.81 83 SER A O 1
ATOM 645 N N . VAL A 1 84 ? -17.091 4.440 11.866 1.00 96.00 84 VAL A N 1
ATOM 646 C CA . VAL A 1 84 ? -17.263 4.432 13.318 1.00 96.00 84 VAL A CA 1
ATOM 647 C C . VAL A 1 84 ? -16.949 3.041 13.863 1.00 96.00 84 VAL A C 1
ATOM 649 O O . VAL A 1 84 ? -17.610 2.059 13.524 1.00 96.00 84 VAL A O 1
ATOM 652 N N . ILE A 1 85 ? -15.954 2.963 14.742 1.00 95.88 85 ILE A N 1
ATOM 653 C CA . ILE A 1 85 ? -15.454 1.738 15.361 1.00 95.88 85 ILE A CA 1
ATOM 654 C C . ILE A 1 85 ? -15.837 1.732 16.838 1.00 95.88 85 ILE A C 1
ATOM 656 O O . ILE A 1 85 ? -15.474 2.627 17.602 1.00 95.88 85 ILE A O 1
ATOM 660 N N . LYS A 1 86 ? -16.532 0.676 17.254 1.00 95.50 86 LYS A N 1
ATOM 661 C CA . LYS A 1 86 ? -16.947 0.443 18.641 1.00 95.50 86 LYS A CA 1
ATOM 662 C C . LYS A 1 86 ? -16.344 -0.845 19.178 1.00 95.50 86 LYS A C 1
ATOM 664 O O . LYS A 1 86 ? -16.183 -1.799 18.417 1.00 95.50 86 LYS A O 1
ATOM 669 N N . PRO A 1 87 ? -16.056 -0.927 20.482 1.00 95.19 87 PRO A N 1
ATOM 670 C CA . PRO A 1 87 ? -15.569 -2.158 21.074 1.00 95.19 87 PRO A CA 1
ATOM 671 C C . PRO A 1 87 ? -16.662 -3.238 21.060 1.00 95.19 87 PRO A C 1
ATOM 673 O O . PRO A 1 87 ? -17.799 -2.994 21.460 1.00 95.19 87 PRO A O 1
ATOM 676 N N . GLY A 1 88 ? -16.310 -4.439 20.604 1.00 93.62 88 GLY A N 1
ATOM 677 C CA . GLY A 1 88 ? -17.162 -5.633 20.651 1.00 93.62 88 GLY A CA 1
ATOM 678 C C . GLY A 1 88 ? -16.697 -6.632 21.712 1.00 93.62 88 GLY A C 1
ATOM 679 O O . GLY A 1 88 ? -17.497 -7.130 22.502 1.00 93.62 88 GLY A O 1
ATOM 680 N N . SER A 1 89 ? -15.389 -6.898 21.773 1.00 94.25 89 SER A N 1
ATOM 681 C CA . SER A 1 89 ? -14.768 -7.715 22.820 1.00 94.25 89 SER A CA 1
ATOM 682 C C . SER A 1 89 ? -13.302 -7.341 23.024 1.00 94.25 89 SER A C 1
ATOM 684 O O . SER A 1 89 ? -12.642 -6.888 22.094 1.00 94.25 89 SER A O 1
ATOM 686 N N . ALA A 1 90 ? -12.778 -7.570 24.230 1.00 93.94 90 ALA A N 1
ATOM 687 C CA . ALA A 1 90 ? -11.387 -7.264 24.548 1.00 93.94 90 ALA A CA 1
ATOM 688 C C . ALA A 1 90 ? -10.392 -7.994 23.628 1.00 93.94 90 ALA A C 1
ATOM 690 O O . ALA A 1 90 ? -10.580 -9.168 23.271 1.00 93.94 90 ALA A O 1
ATOM 691 N N . GLY A 1 91 ? -9.315 -7.298 23.280 1.00 93.75 91 GLY A N 1
ATOM 692 C CA . GLY A 1 91 ? -8.237 -7.786 22.433 1.00 93.75 91 GLY A CA 1
ATOM 693 C C . GLY A 1 91 ? -7.741 -6.737 21.444 1.00 93.75 91 GLY A C 1
ATOM 694 O O . GLY A 1 91 ? -8.185 -5.595 21.439 1.00 93.75 91 GLY A O 1
ATOM 695 N N . TYR A 1 92 ? -6.798 -7.156 20.613 1.00 93.56 92 TYR A N 1
ATOM 696 C CA . TYR A 1 92 ? -6.252 -6.358 19.522 1.00 93.56 92 TYR A CA 1
ATOM 697 C C . TYR A 1 92 ? -7.028 -6.637 18.233 1.00 93.56 92 TYR A C 1
ATOM 699 O O . TYR A 1 92 ? -7.480 -7.769 18.042 1.00 93.56 92 TYR A O 1
ATOM 707 N N . ALA A 1 93 ? -7.177 -5.637 17.369 1.00 93.75 93 ALA A N 1
ATOM 708 C CA . ALA A 1 93 ? -7.725 -5.794 16.027 1.00 93.75 93 ALA A CA 1
ATOM 709 C C . ALA A 1 93 ? -7.023 -4.855 15.044 1.00 93.75 93 ALA A C 1
ATOM 711 O O . ALA A 1 93 ? -6.720 -3.716 15.392 1.00 93.75 93 ALA A O 1
ATOM 712 N N . THR A 1 94 ? -6.836 -5.334 13.817 1.00 94.38 94 THR A N 1
ATOM 713 C CA . THR A 1 94 ? -6.417 -4.521 12.674 1.00 94.38 94 THR A CA 1
ATOM 714 C C . THR A 1 94 ? -7.611 -4.353 11.746 1.00 94.38 94 THR A C 1
ATOM 716 O O . THR A 1 94 ? -8.344 -5.312 11.474 1.00 94.38 94 THR A O 1
ATOM 719 N N . ILE A 1 95 ? -7.835 -3.118 11.317 1.00 95.38 95 ILE A N 1
ATOM 720 C CA . ILE A 1 95 ? -8.888 -2.734 10.385 1.00 95.38 95 ILE A CA 1
ATOM 721 C C . ILE A 1 95 ? -8.199 -2.161 9.156 1.00 95.38 95 ILE A C 1
ATOM 723 O O . ILE A 1 95 ? -7.475 -1.173 9.268 1.00 95.38 95 ILE A O 1
ATOM 727 N N . SER A 1 96 ? -8.427 -2.780 8.007 1.00 95.00 96 SER A N 1
ATOM 728 C CA . SER A 1 96 ? -7.805 -2.395 6.747 1.00 95.00 96 SER A CA 1
ATOM 729 C C . SER A 1 96 ? -8.833 -1.715 5.855 1.00 95.00 96 SER A C 1
ATOM 731 O O . SER A 1 96 ? -9.892 -2.280 5.564 1.00 95.00 96 SER A O 1
ATOM 733 N N . TYR A 1 97 ? -8.499 -0.503 5.429 1.00 95.31 97 TYR A N 1
ATOM 734 C CA . TYR A 1 97 ? -9.251 0.308 4.482 1.00 95.31 97 TYR A CA 1
ATOM 735 C C . TYR A 1 97 ? -8.475 0.366 3.175 1.00 95.31 97 TYR A C 1
ATOM 737 O O . TYR A 1 97 ? -7.359 0.882 3.143 1.00 95.31 97 TYR A O 1
ATOM 745 N N . THR A 1 98 ? -9.048 -0.147 2.095 1.00 92.56 98 THR A N 1
ATOM 746 C CA . THR A 1 98 ? -8.351 -0.261 0.811 1.00 92.56 98 THR A CA 1
ATOM 747 C C . THR A 1 98 ? -9.141 0.389 -0.311 1.00 92.56 98 THR A C 1
ATOM 749 O O . THR A 1 98 ? -10.328 0.116 -0.454 1.00 92.56 98 THR A O 1
ATOM 752 N N . ARG A 1 99 ? -8.482 1.189 -1.153 1.00 89.38 99 ARG A N 1
ATOM 753 C CA . ARG A 1 99 ? -8.989 1.528 -2.492 1.00 89.38 99 ARG A CA 1
ATOM 754 C C . ARG A 1 99 ? -8.279 0.632 -3.489 1.00 89.38 99 ARG A C 1
ATOM 756 O O . ARG A 1 99 ? -7.064 0.741 -3.668 1.00 89.38 99 ARG A O 1
ATOM 763 N N . SER A 1 100 ? -9.029 -0.257 -4.122 1.00 86.38 100 SER A N 1
ATOM 764 C CA . SER A 1 100 ? -8.504 -1.197 -5.109 1.00 86.38 100 SER A CA 1
ATOM 765 C C . SER A 1 100 ? -9.294 -1.092 -6.405 1.00 86.38 100 SER A C 1
ATOM 767 O O . SER A 1 100 ? -10.486 -0.795 -6.391 1.00 86.38 100 SER A O 1
ATOM 769 N N . GLY A 1 101 ? -8.628 -1.342 -7.526 1.00 82.44 101 GLY A N 1
ATOM 770 C CA . GLY A 1 101 ? -9.227 -1.317 -8.853 1.00 82.44 101 GLY A CA 1
ATOM 771 C C . GLY A 1 101 ? -8.698 -2.439 -9.734 1.00 82.44 101 GLY A C 1
ATOM 772 O O . GLY A 1 101 ? -7.959 -3.319 -9.288 1.00 82.44 101 GLY A O 1
ATOM 773 N N . GLU A 1 102 ? -9.062 -2.396 -11.013 1.00 78.69 102 GLU A N 1
ATOM 774 C CA . GLU A 1 102 ? -8.583 -3.342 -12.017 1.00 78.69 102 GLU A CA 1
ATOM 775 C C . GLU A 1 102 ? -8.113 -2.608 -13.278 1.00 78.69 102 GLU A C 1
ATOM 777 O O . GLU A 1 102 ? -8.813 -1.749 -13.812 1.00 78.69 102 GLU A O 1
ATOM 782 N N . ILE A 1 103 ? -6.942 -2.983 -13.801 1.00 74.50 103 ILE A N 1
ATOM 783 C CA . ILE A 1 103 ? -6.448 -2.512 -15.100 1.00 74.50 103 ILE A CA 1
ATOM 784 C C . ILE A 1 103 ? -6.204 -3.719 -15.991 1.00 74.50 103 ILE A C 1
ATOM 786 O O . ILE A 1 103 ? -5.323 -4.532 -15.725 1.00 74.50 103 ILE A O 1
ATOM 790 N N . ALA A 1 104 ? -6.981 -3.820 -17.072 1.00 71.56 104 ALA A N 1
ATOM 791 C CA . ALA A 1 104 ? -6.890 -4.906 -18.051 1.00 71.56 104 ALA A CA 1
ATOM 792 C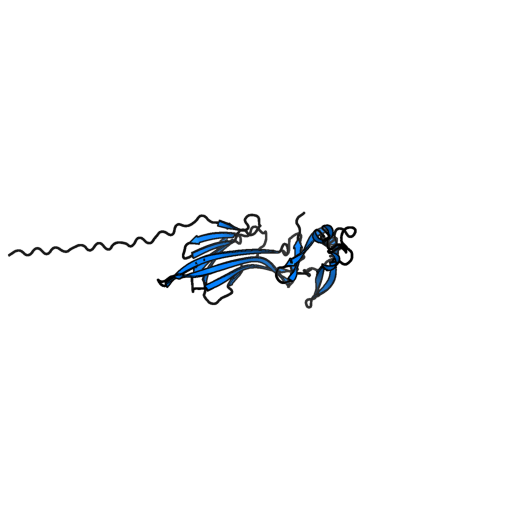 C . ALA A 1 104 ? -6.876 -6.314 -17.408 1.00 71.56 104 ALA A C 1
ATOM 794 O O . ALA A 1 104 ? -6.070 -7.163 -17.786 1.00 71.56 104 ALA A O 1
ATOM 795 N N . GLY A 1 105 ? -7.751 -6.568 -16.427 1.00 69.81 105 GLY A N 1
ATOM 796 C CA . GLY A 1 105 ? -7.807 -7.854 -15.725 1.00 69.81 105 GLY A CA 1
ATOM 797 C C . GLY A 1 105 ? -6.805 -8.016 -14.579 1.00 69.81 105 GLY A C 1
ATOM 798 O O . GLY A 1 105 ? -6.751 -9.094 -13.988 1.00 69.81 105 GLY A O 1
ATOM 799 N N . VAL A 1 106 ? -5.988 -7.000 -14.275 1.00 71.50 106 VAL A N 1
ATOM 800 C CA . VAL A 1 106 ? -5.026 -7.031 -13.162 1.00 71.50 106 VAL A CA 1
ATOM 801 C C . VAL A 1 106 ? -5.562 -6.218 -11.993 1.00 71.50 106 VAL A C 1
ATOM 803 O O . VAL A 1 106 ? -5.676 -4.997 -12.134 1.00 71.50 106 VAL A O 1
ATOM 806 N N . PRO A 1 107 ? -5.858 -6.849 -10.843 1.00 78.69 107 PRO A N 1
ATOM 807 C CA . PRO A 1 107 ? -6.209 -6.110 -9.644 1.00 78.69 107 PRO A CA 1
ATOM 808 C C . PRO A 1 107 ? -4.990 -5.341 -9.125 1.00 78.69 107 PRO A C 1
ATOM 810 O O . PRO A 1 107 ? -3.868 -5.856 -9.137 1.00 78.69 107 PRO A O 1
ATOM 813 N N . TYR A 1 108 ? -5.212 -4.126 -8.645 1.00 78.75 108 TYR A N 1
ATOM 814 C CA . TYR A 1 108 ? -4.201 -3.319 -7.969 1.00 78.75 108 TYR A CA 1
ATOM 815 C C . TYR A 1 108 ? -4.823 -2.601 -6.775 1.00 78.75 108 TYR A C 1
ATOM 817 O O . TYR A 1 108 ? -6.016 -2.303 -6.770 1.00 78.75 108 TYR A O 1
ATOM 825 N N . THR A 1 109 ? -4.000 -2.310 -5.774 1.00 83.31 109 THR A N 1
ATOM 826 C CA . THR A 1 109 ? -4.382 -1.490 -4.623 1.00 83.31 109 THR A CA 1
ATOM 827 C C . THR A 1 109 ? -3.738 -0.125 -4.795 1.00 83.31 109 THR A C 1
ATOM 829 O O . THR A 1 109 ? -2.514 -0.035 -4.847 1.00 83.31 109 THR A O 1
ATOM 832 N N . SER A 1 110 ? -4.561 0.915 -4.924 1.00 82.69 110 SER A N 1
ATOM 833 C CA . SER A 1 110 ? -4.127 2.313 -5.011 1.00 82.69 110 SER A CA 1
ATOM 834 C C . SER A 1 110 ? -3.655 2.809 -3.645 1.00 82.69 110 SER A C 1
ATOM 836 O O . SER A 1 110 ? -2.563 3.352 -3.523 1.00 82.69 110 SER A O 1
ATOM 838 N N . VAL A 1 111 ? -4.426 2.539 -2.592 1.00 87.81 111 VAL A N 1
ATOM 839 C CA . VAL A 1 111 ? -4.041 2.870 -1.218 1.00 87.81 111 VAL A CA 1
ATOM 840 C C . VAL A 1 111 ? -4.588 1.833 -0.247 1.00 87.81 111 VAL A C 1
ATOM 842 O O . VAL A 1 111 ? -5.705 1.340 -0.409 1.00 87.81 111 VAL A O 1
ATOM 845 N N . SER A 1 112 ? -3.790 1.512 0.766 1.00 92.12 112 SER A N 1
ATOM 846 C CA . SER A 1 112 ? -4.177 0.721 1.931 1.00 92.12 112 SER A CA 1
ATOM 847 C C . SER A 1 112 ? -3.858 1.499 3.198 1.00 92.12 112 SER A C 1
ATOM 849 O O . SER A 1 112 ? -2.736 1.981 3.364 1.00 92.12 112 SER A O 1
ATOM 851 N N . ILE A 1 113 ? -4.827 1.605 4.099 1.00 94.75 113 ILE A N 1
ATOM 852 C CA . ILE A 1 113 ? -4.666 2.187 5.429 1.00 94.75 113 ILE A CA 1
ATOM 853 C C . ILE A 1 113 ? -5.011 1.114 6.452 1.00 94.75 113 ILE A C 1
ATOM 855 O O . ILE A 1 113 ? -6.150 0.656 6.513 1.00 94.75 113 ILE A O 1
ATOM 859 N N . ASP A 1 114 ? -4.030 0.747 7.267 1.00 95.56 114 ASP A N 1
ATOM 860 C CA . ASP A 1 114 ? -4.195 -0.207 8.356 1.00 95.56 114 ASP A CA 1
ATOM 861 C C . ASP A 1 114 ? -4.279 0.547 9.680 1.00 95.56 114 ASP A C 1
ATOM 863 O O . ASP A 1 114 ? -3.372 1.300 10.046 1.00 95.56 114 ASP A O 1
ATOM 867 N N . VAL A 1 115 ? -5.378 0.336 10.400 1.00 95.75 115 VAL A N 1
ATOM 868 C CA . VAL A 1 115 ? -5.646 0.924 11.711 1.00 95.75 115 VAL A CA 1
ATOM 869 C C . VAL A 1 115 ? -5.620 -0.177 12.756 1.00 95.75 115 VAL A C 1
ATOM 871 O O . VAL A 1 115 ? -6.474 -1.066 12.772 1.00 95.75 115 VAL A O 1
ATOM 874 N N . ASP A 1 116 ? -4.665 -0.082 13.669 1.00 95.38 116 ASP A N 1
ATOM 875 C CA . ASP A 1 116 ? -4.504 -1.024 14.762 1.00 95.38 116 ASP A CA 1
ATOM 876 C C . ASP A 1 116 ? -5.136 -0.463 16.029 1.00 95.38 116 ASP A C 1
ATOM 878 O O . ASP A 1 116 ? -4.809 0.640 16.475 1.00 95.38 116 ASP A O 1
ATOM 882 N N . VAL A 1 117 ? -6.025 -1.236 16.646 1.00 95.19 117 VAL A N 1
ATOM 883 C CA . VAL A 1 117 ? -6.762 -0.827 17.843 1.00 95.19 117 VAL A CA 1
ATOM 884 C C . VAL A 1 117 ? -6.637 -1.857 18.955 1.00 95.19 117 VAL A C 1
ATOM 886 O O . VAL A 1 117 ? -6.540 -3.065 18.723 1.00 95.19 117 VAL A O 1
ATOM 889 N N . ILE A 1 118 ? -6.674 -1.370 20.193 1.00 95.50 118 ILE A N 1
ATOM 890 C CA . ILE A 1 118 ? -6.706 -2.197 21.397 1.00 95.50 118 ILE A CA 1
ATOM 891 C C . ILE A 1 118 ? -8.022 -1.935 22.117 1.00 95.50 118 ILE A C 1
ATOM 893 O O . ILE A 1 118 ? -8.326 -0.807 22.503 1.00 95.50 118 ILE A O 1
ATOM 897 N N . VAL A 1 119 ? -8.787 -3.003 22.325 1.00 95.62 119 VAL A N 1
ATOM 898 C CA . VAL A 1 119 ? -9.976 -3.012 23.172 1.00 95.62 119 VAL A CA 1
ATOM 899 C C . VAL A 1 119 ? -9.610 -3.604 24.527 1.00 95.62 119 VAL A C 1
ATOM 901 O O . VAL A 1 119 ? -9.186 -4.759 24.615 1.00 95.62 119 VAL A O 1
ATOM 904 N N . SER A 1 120 ? -9.798 -2.827 25.589 1.00 95.12 120 SER A N 1
ATOM 905 C CA . SER A 1 120 ? -9.554 -3.251 26.972 1.00 95.12 120 SER A CA 1
ATOM 906 C C . SER A 1 120 ? -10.868 -3.386 27.730 1.00 95.12 120 SER A C 1
ATOM 908 O O . SER A 1 120 ? -11.804 -2.635 27.483 1.00 95.12 120 SER A O 1
ATOM 910 N N . GLU A 1 121 ? -10.936 -4.337 28.659 1.00 96.38 121 GLU A N 1
ATOM 911 C CA . GLU A 1 121 ? -12.058 -4.491 29.589 1.00 96.38 121 GLU A CA 1
ATOM 912 C C . GLU A 1 121 ? -11.579 -4.130 30.996 1.00 96.38 121 GLU A C 1
ATOM 914 O O . GLU A 1 121 ? -10.556 -4.652 31.446 1.00 96.38 121 GLU A O 1
ATOM 919 N N . ASP A 1 122 ? -12.293 -3.237 31.677 1.00 93.44 122 ASP A N 1
ATOM 920 C CA . ASP A 1 122 ? -11.986 -2.871 33.059 1.00 93.44 122 ASP A CA 1
ATOM 921 C C . ASP A 1 122 ? -12.608 -3.839 34.089 1.00 93.44 122 ASP A C 1
ATOM 923 O O . ASP A 1 122 ? -13.249 -4.843 33.758 1.00 93.44 122 ASP A O 1
ATOM 927 N N . GLU A 1 123 ? -12.413 -3.549 35.379 1.00 93.88 123 GLU A N 1
ATOM 928 C CA . GLU A 1 123 ? -12.973 -4.353 36.475 1.00 93.88 123 GLU A CA 1
ATOM 929 C C . GLU A 1 123 ? -14.516 -4.356 36.495 1.00 93.88 123 GLU A C 1
ATOM 931 O O . GLU A 1 123 ? -15.121 -5.297 37.015 1.00 93.88 123 GLU A O 1
ATOM 936 N N . GLU A 1 124 ? -15.158 -3.344 35.900 1.00 93.75 124 GLU A N 1
ATOM 937 C CA . GLU A 1 124 ? -16.614 -3.185 35.809 1.00 93.75 124 GLU A CA 1
ATOM 938 C C . GLU A 1 124 ? -17.216 -3.793 34.530 1.00 93.75 124 GLU A C 1
ATOM 940 O O . GLU A 1 124 ? -18.431 -3.713 34.331 1.00 93.75 124 GLU A O 1
ATOM 945 N N . LYS A 1 125 ? -16.405 -4.462 33.695 1.00 92.50 125 LYS A N 1
ATOM 946 C CA . LYS A 1 125 ? -16.809 -5.016 32.389 1.00 92.50 125 LYS A CA 1
ATOM 947 C C . LYS A 1 125 ? -17.164 -3.951 31.351 1.00 92.50 125 LYS A C 1
ATOM 949 O O . LYS A 1 125 ? -17.890 -4.236 30.396 1.00 92.50 125 LYS A O 1
ATOM 954 N N . LEU A 1 126 ? -16.647 -2.737 31.515 1.00 94.12 126 LEU A N 1
ATOM 955 C CA . LEU A 1 126 ? -16.733 -1.696 30.502 1.00 94.12 126 LEU A CA 1
ATOM 956 C C . LEU A 1 126 ? -15.605 -1.886 29.497 1.00 94.12 126 LEU A C 1
ATOM 958 O O . LEU A 1 126 ? -14.437 -2.048 29.856 1.00 94.12 126 LEU A O 1
ATOM 962 N N . LEU A 1 127 ? -15.978 -1.881 28.219 1.00 95.44 127 LEU A N 1
ATOM 963 C CA . LEU A 1 127 ? -15.020 -1.946 27.133 1.00 95.44 127 LEU A CA 1
ATOM 964 C C . LEU A 1 127 ? -14.602 -0.536 26.731 1.00 95.44 127 LEU A C 1
ATOM 966 O O . LEU A 1 127 ? -15.451 0.299 26.417 1.00 95.44 127 LEU A O 1
ATOM 970 N N . THR A 1 128 ? -13.295 -0.311 26.692 1.00 95.44 128 THR A N 1
ATOM 971 C CA . THR A 1 128 ? -12.688 0.902 26.147 1.00 95.44 128 THR A CA 1
ATOM 972 C C . THR A 1 128 ? -11.907 0.571 24.887 1.00 95.44 128 THR A C 1
ATOM 974 O O . THR A 1 128 ? -11.390 -0.539 24.749 1.00 95.44 128 THR A O 1
ATOM 977 N N . ILE A 1 129 ? -11.841 1.514 23.952 1.00 95.31 129 ILE A N 1
ATOM 978 C CA . ILE A 1 129 ? -11.114 1.364 22.690 1.00 95.31 129 ILE A CA 1
ATOM 979 C C . ILE A 1 129 ? -10.056 2.455 22.566 1.00 95.31 129 ILE A C 1
ATOM 981 O O . ILE A 1 129 ? -10.294 3.611 22.908 1.00 95.31 129 ILE A O 1
ATOM 985 N N . GLN A 1 130 ? -8.873 2.079 22.091 1.00 95.06 130 GLN A N 1
ATOM 986 C CA . GLN A 1 130 ? -7.762 2.998 21.873 1.00 95.06 130 GLN A CA 1
ATOM 987 C C . GLN A 1 130 ? -7.090 2.698 20.538 1.00 95.06 130 GLN A C 1
ATOM 989 O O . GLN A 1 130 ? -6.927 1.532 20.169 1.00 95.06 130 GLN A O 1
ATOM 994 N N . LEU A 1 131 ? -6.683 3.755 19.833 1.00 95.38 131 LEU A N 1
ATOM 995 C CA . LEU A 1 131 ? -5.784 3.630 18.691 1.00 95.38 131 LEU A CA 1
ATOM 996 C C . LEU A 1 131 ? -4.403 3.194 19.199 1.00 95.38 131 LEU A C 1
ATOM 998 O O . LEU A 1 131 ? -3.845 3.825 20.095 1.00 95.38 131 LEU A O 1
ATOM 1002 N N . SER A 1 132 ? -3.859 2.132 18.612 1.00 95.25 132 SER A N 1
ATOM 1003 C CA . SER A 1 132 ? -2.486 1.682 18.833 1.00 95.25 132 SER A CA 1
ATOM 1004 C C . SER A 1 132 ? -1.544 2.229 17.766 1.00 95.25 132 SER A C 1
ATOM 1006 O O . SER A 1 132 ? -0.481 2.738 18.111 1.00 95.25 132 SER A O 1
ATOM 1008 N N . ASP A 1 133 ? -1.908 2.093 16.490 1.00 94.50 133 ASP A N 1
ATOM 1009 C CA . ASP A 1 133 ? -1.092 2.533 15.356 1.00 94.50 133 ASP A CA 1
ATOM 1010 C C . ASP A 1 133 ? -1.966 2.796 14.123 1.00 94.50 133 ASP A C 1
ATOM 1012 O O . ASP A 1 133 ? -3.078 2.273 14.013 1.00 94.50 133 ASP A O 1
ATOM 1016 N N . ILE A 1 134 ? -1.456 3.599 13.194 1.00 95.75 134 ILE A N 1
ATOM 1017 C CA . ILE A 1 134 ? -2.053 3.797 11.877 1.00 95.75 134 ILE A CA 1
ATOM 1018 C C . ILE A 1 134 ? -0.955 3.873 10.820 1.00 95.75 134 ILE A C 1
ATOM 1020 O O . ILE A 1 134 ? 0.005 4.636 10.939 1.00 95.75 134 ILE A O 1
ATOM 1024 N N . ARG A 1 135 ? -1.100 3.070 9.769 1.00 93.50 135 ARG A N 1
ATOM 1025 C CA . ARG A 1 135 ? -0.115 2.928 8.696 1.00 93.50 135 ARG A CA 1
ATOM 1026 C C . ARG A 1 135 ? -0.795 3.133 7.353 1.00 93.50 135 ARG A C 1
ATOM 1028 O O . ARG A 1 135 ? -1.908 2.664 7.155 1.00 93.50 135 ARG A O 1
ATOM 1035 N N . GLN A 1 136 ? -0.112 3.809 6.437 1.00 91.12 136 GLN A N 1
ATOM 1036 C CA . GLN A 1 136 ? -0.574 4.014 5.068 1.00 91.12 136 GLN A CA 1
ATOM 1037 C C . GLN A 1 136 ? 0.453 3.436 4.099 1.00 91.12 136 GLN A C 1
ATOM 1039 O O . GLN A 1 136 ? 1.662 3.610 4.267 1.00 91.12 136 GLN A O 1
ATOM 1044 N N . ASN A 1 137 ? -0.048 2.749 3.083 1.00 84.31 137 ASN A N 1
ATOM 1045 C CA . ASN A 1 137 ? 0.713 2.291 1.939 1.00 84.31 137 ASN A CA 1
ATOM 1046 C C . ASN A 1 137 ? 0.009 2.794 0.678 1.00 84.31 137 ASN A C 1
ATOM 1048 O O . ASN A 1 137 ? -1.093 2.341 0.367 1.00 84.31 137 ASN A O 1
ATOM 1052 N N . VAL A 1 138 ? 0.622 3.761 0.001 1.00 79.81 138 VAL A N 1
ATOM 1053 C CA . VAL A 1 138 ? 0.132 4.310 -1.264 1.00 79.81 138 VAL A CA 1
ATOM 1054 C C . VAL A 1 138 ? 0.927 3.666 -2.391 1.00 79.81 138 VAL A C 1
ATOM 1056 O O . VAL A 1 138 ? 2.156 3.606 -2.344 1.00 79.81 138 VAL A O 1
ATOM 1059 N N . SER A 1 139 ? 0.218 3.162 -3.391 1.00 70.38 139 SER A N 1
ATOM 1060 C CA . SER A 1 139 ? 0.798 2.773 -4.665 1.00 70.38 139 SER A CA 1
ATOM 1061 C C . SER A 1 139 ? 0.675 3.949 -5.620 1.00 70.38 139 SER A C 1
ATOM 1063 O O . SER A 1 139 ? -0.431 4.360 -5.961 1.00 70.38 139 SER A O 1
ATOM 1065 N N . ASP A 1 140 ? 1.801 4.422 -6.145 1.00 60.72 140 ASP A N 1
ATOM 1066 C CA . ASP A 1 140 ? 1.846 5.487 -7.159 1.00 60.72 140 ASP A CA 1
ATOM 1067 C C . ASP A 1 140 ? 1.303 5.048 -8.536 1.00 60.72 140 ASP A C 1
ATOM 1069 O O . ASP A 1 140 ? 1.568 5.683 -9.560 1.00 60.72 140 ASP A O 1
ATOM 1073 N N . SER A 1 141 ? 0.601 3.912 -8.617 1.00 54.84 141 SER A N 1
ATOM 1074 C CA . SER A 1 141 ? 0.288 3.287 -9.894 1.00 54.84 141 SE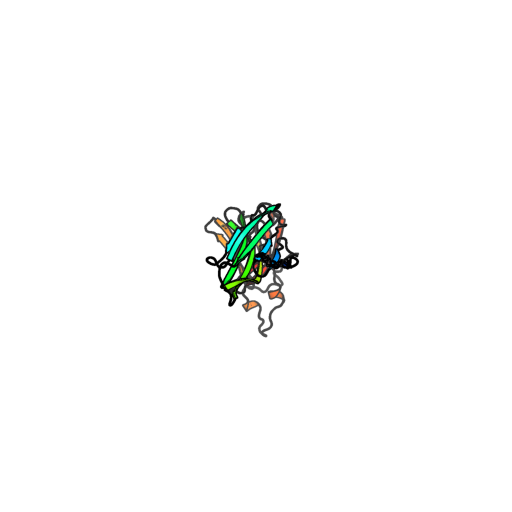R A CA 1
ATOM 1075 C C . SER A 1 141 ? -1.088 2.635 -9.980 1.00 54.84 141 SER A C 1
ATOM 1077 O O . SER A 1 141 ? -1.394 1.651 -9.305 1.00 54.84 141 SER A O 1
ATOM 1079 N N . GLY A 1 142 ? -1.845 3.172 -10.940 1.00 49.12 142 GLY A N 1
ATOM 1080 C CA . GLY A 1 142 ? -2.951 2.533 -11.622 1.00 49.12 142 GLY A CA 1
ATOM 1081 C C . GLY A 1 142 ? -4.164 3.448 -11.765 1.00 49.12 142 GLY A C 1
ATOM 1082 O O . GLY A 1 142 ? -5.017 3.474 -10.896 1.00 49.12 142 GLY A O 1
ATOM 1083 N N . ALA A 1 143 ? -4.302 4.152 -12.884 1.00 41.22 143 ALA A N 1
ATOM 1084 C CA . ALA A 1 143 ? -5.616 4.553 -13.381 1.00 41.22 143 ALA A CA 1
ATOM 1085 C C . ALA A 1 143 ? -5.613 4.459 -14.910 1.00 41.22 143 ALA A C 1
ATOM 1087 O O . ALA A 1 143 ? -4.579 4.595 -15.565 1.00 41.22 143 ALA A O 1
ATOM 1088 N N . LEU A 1 144 ? -6.777 4.154 -15.488 1.00 43.75 144 LEU A N 1
ATOM 1089 C CA . LEU A 1 144 ? -6.942 3.914 -16.927 1.00 43.75 144 LEU A CA 1
ATOM 1090 C C . LEU A 1 144 ? -6.643 5.152 -17.795 1.00 43.75 144 LEU A C 1
ATOM 1092 O O . LEU A 1 144 ? -6.346 4.949 -18.979 1.00 43.75 144 LEU A O 1
ATOM 1096 N N . ASP A 1 145 ? -6.647 6.343 -17.180 1.00 45.03 145 ASP A N 1
ATOM 1097 C CA . ASP A 1 145 ? -6.488 7.673 -17.785 1.00 45.03 145 ASP A CA 1
ATOM 1098 C C . ASP A 1 145 ? -5.347 8.526 -17.170 1.00 45.03 145 ASP A C 1
ATOM 1100 O O . ASP A 1 145 ? -5.244 9.708 -17.492 1.00 45.03 145 ASP A O 1
ATOM 1104 N N . THR A 1 146 ? -4.467 7.971 -16.320 1.00 50.28 146 THR A N 1
ATOM 1105 C CA . THR A 1 146 ? -3.315 8.729 -15.782 1.00 50.28 146 THR A CA 1
ATOM 1106 C C . THR A 1 146 ? -2.029 8.492 -16.572 1.00 50.28 146 THR A C 1
ATOM 1108 O O . THR A 1 146 ? -1.859 7.479 -17.255 1.00 50.28 146 THR A O 1
ATOM 1111 N N . ASP A 1 147 ? -1.083 9.420 -16.422 1.00 52.28 147 ASP A N 1
ATOM 1112 C CA . ASP A 1 147 ? 0.265 9.425 -17.013 1.00 52.28 147 ASP A CA 1
ATOM 1113 C C . ASP A 1 147 ? 1.170 8.232 -16.590 1.00 52.28 147 ASP A C 1
ATOM 1115 O O . ASP A 1 147 ? 2.382 8.268 -16.808 1.00 52.28 147 ASP A O 1
ATOM 1119 N N . SER A 1 148 ? 0.622 7.174 -15.972 1.00 58.25 148 SER A N 1
ATOM 1120 C CA . SER A 1 148 ? 1.353 6.021 -15.416 1.00 58.25 148 SER A CA 1
ATOM 1121 C C . SER A 1 148 ? 0.595 4.690 -15.637 1.00 58.25 148 SER A C 1
ATOM 1123 O O . SER A 1 148 ? -0.056 4.185 -14.724 1.00 58.25 148 SER A O 1
ATOM 1125 N N . PRO A 1 149 ? 0.671 4.056 -16.823 1.00 74.44 149 PRO A N 1
ATOM 1126 C CA . PRO A 1 149 ? -0.103 2.853 -17.176 1.00 74.44 149 PRO A CA 1
ATOM 1127 C C . PRO A 1 149 ? 0.594 1.529 -16.793 1.00 74.44 149 PRO A C 1
ATOM 1129 O O . PRO A 1 149 ? 0.369 0.490 -17.422 1.00 74.44 149 PRO A O 1
ATOM 1132 N N . PHE A 1 150 ? 1.471 1.566 -15.795 1.00 83.31 150 PHE A N 1
ATOM 1133 C CA . PHE A 1 150 ? 2.118 0.396 -15.201 1.00 83.31 150 PHE A CA 1
ATOM 1134 C C . PHE A 1 150 ? 1.622 0.226 -13.764 1.00 83.31 150 PHE A C 1
ATOM 1136 O O . PHE A 1 150 ? 1.021 1.145 -13.223 1.00 83.31 150 PHE A O 1
ATOM 1143 N N . ILE A 1 151 ? 1.857 -0.937 -13.157 1.00 85.06 151 ILE A N 1
ATOM 1144 C CA . ILE A 1 151 ? 1.543 -1.223 -11.748 1.00 85.06 151 ILE A CA 1
ATOM 1145 C C . ILE A 1 151 ? 2.825 -1.677 -11.053 1.00 85.06 151 ILE A C 1
ATOM 1147 O O . ILE A 1 151 ? 3.495 -2.591 -11.538 1.00 85.06 151 ILE A O 1
ATOM 1151 N N . LEU A 1 152 ? 3.158 -1.076 -9.913 1.00 87.00 152 LEU A N 1
ATOM 1152 C CA . LEU A 1 152 ? 4.211 -1.576 -9.034 1.00 87.00 152 LEU A CA 1
ATOM 1153 C C . LEU A 1 152 ? 3.633 -2.619 -8.075 1.00 87.00 152 LEU A C 1
ATOM 1155 O O . LEU A 1 152 ? 2.632 -2.388 -7.404 1.00 87.00 152 LEU A O 1
ATOM 1159 N N . SER A 1 153 ? 4.256 -3.794 -8.019 1.00 86.25 153 SER A N 1
ATOM 1160 C CA . SER A 1 153 ? 3.841 -4.875 -7.122 1.00 86.25 153 SER A CA 1
ATOM 1161 C C . SER A 1 153 ? 5.069 -5.594 -6.583 1.00 86.25 153 SER A C 1
ATOM 1163 O O . SER A 1 153 ? 5.660 -6.433 -7.265 1.00 86.25 153 SER A O 1
ATOM 1165 N N . GLY A 1 154 ? 5.478 -5.225 -5.366 1.00 88.38 154 GLY A N 1
ATOM 1166 C CA . GLY A 1 154 ? 6.715 -5.716 -4.765 1.00 88.38 154 GLY A CA 1
ATOM 1167 C C . GLY A 1 154 ? 7.908 -5.422 -5.670 1.00 88.38 154 GLY A C 1
ATOM 1168 O O . GLY A 1 154 ? 8.193 -4.268 -5.979 1.00 88.38 154 GLY A O 1
ATOM 1169 N N . ASP A 1 155 ? 8.572 -6.475 -6.128 1.00 92.81 155 ASP A N 1
ATOM 1170 C CA . ASP A 1 155 ? 9.758 -6.416 -6.974 1.00 92.81 155 ASP A CA 1
ATOM 1171 C C . ASP A 1 155 ? 9.437 -6.296 -8.475 1.00 92.81 155 ASP A C 1
ATOM 1173 O O . ASP A 1 155 ? 10.333 -6.380 -9.316 1.00 92.81 155 ASP A O 1
ATOM 1177 N N . ARG A 1 156 ? 8.160 -6.110 -8.835 1.00 93.12 156 ARG A N 1
ATOM 1178 C CA . ARG A 1 156 ? 7.692 -6.127 -10.223 1.00 93.12 156 ARG A CA 1
ATOM 1179 C C . ARG A 1 156 ? 7.156 -4.791 -10.701 1.00 93.12 156 ARG A C 1
ATOM 1181 O O . ARG A 1 156 ? 6.451 -4.091 -9.979 1.00 93.12 156 ARG A O 1
ATOM 1188 N N . VAL A 1 157 ? 7.402 -4.530 -11.982 1.00 92.00 157 VAL A N 1
ATOM 1189 C CA . VAL A 1 157 ? 6.674 -3.544 -12.786 1.00 92.00 157 VAL A CA 1
ATOM 1190 C C . VAL A 1 157 ? 5.776 -4.313 -13.748 1.00 92.00 157 VAL A C 1
ATOM 1192 O O . VAL A 1 157 ? 6.261 -4.943 -14.685 1.00 92.00 157 VAL A O 1
ATOM 1195 N N . ILE A 1 158 ? 4.471 -4.298 -13.515 1.00 90.12 158 ILE A N 1
ATOM 1196 C CA . ILE A 1 158 ? 3.474 -4.963 -14.357 1.00 90.12 158 ILE A CA 1
ATOM 1197 C C . ILE A 1 158 ? 3.007 -3.972 -15.423 1.00 90.12 158 ILE A C 1
ATOM 1199 O O . ILE A 1 158 ? 2.767 -2.805 -15.120 1.00 90.12 158 ILE A O 1
ATOM 1203 N N . LEU A 1 159 ? 2.848 -4.436 -16.665 1.00 89.62 159 LEU A N 1
ATOM 1204 C CA . LEU A 1 159 ? 2.493 -3.607 -17.818 1.00 89.62 159 LEU A CA 1
ATOM 1205 C C . LEU A 1 159 ? 1.179 -4.107 -18.447 1.00 89.62 159 LEU A C 1
ATOM 1207 O O . LEU A 1 159 ? 1.208 -4.766 -19.489 1.00 89.62 159 LEU A O 1
ATOM 1211 N N . PRO A 1 160 ? 0.005 -3.828 -17.844 1.00 82.06 160 PRO A N 1
ATOM 1212 C CA . PRO A 1 160 ? -1.263 -4.446 -18.247 1.00 82.06 160 PRO A CA 1
ATOM 1213 C C . PRO A 1 160 ? -1.662 -4.184 -19.701 1.00 82.06 160 PRO A C 1
ATOM 1215 O O . PRO A 1 160 ? -2.225 -5.053 -20.363 1.00 82.06 160 PRO A O 1
ATOM 1218 N N . LYS A 1 161 ? -1.346 -2.992 -20.221 1.00 79.19 161 LYS A N 1
ATOM 1219 C CA . LYS A 1 161 ? -1.602 -2.616 -21.621 1.00 79.19 161 LYS A CA 1
ATOM 1220 C C . LYS A 1 161 ? -0.428 -2.950 -22.558 1.00 79.19 161 LYS A C 1
ATOM 1222 O O . LYS A 1 161 ? -0.503 -2.663 -23.751 1.00 79.19 161 LYS A O 1
ATOM 1227 N N . GLY A 1 162 ? 0.644 -3.555 -22.040 1.00 80.75 162 GLY A N 1
ATOM 1228 C CA . GLY A 1 162 ? 1.903 -3.735 -22.756 1.00 80.75 162 GLY A CA 1
ATOM 1229 C C . GLY A 1 162 ? 2.513 -2.400 -23.182 1.00 80.75 162 GLY A C 1
ATOM 1230 O O . GLY A 1 162 ? 2.360 -1.389 -22.497 1.00 80.75 162 GLY A O 1
ATOM 1231 N N . GLY A 1 163 ? 3.204 -2.407 -24.318 1.00 81.12 163 GLY A N 1
ATOM 1232 C CA . GLY A 1 163 ? 3.842 -1.226 -24.896 1.00 81.12 163 GLY A CA 1
ATOM 1233 C C . GLY A 1 163 ? 5.342 -1.408 -25.087 1.00 81.12 163 GLY A C 1
ATOM 1234 O O . GLY A 1 163 ? 5.890 -2.491 -24.886 1.00 81.12 163 GLY A O 1
ATOM 1235 N N . ASP A 1 164 ? 5.988 -0.326 -25.485 1.00 85.88 164 ASP A N 1
ATOM 1236 C CA . ASP A 1 164 ? 7.423 -0.204 -25.733 1.00 85.88 164 ASP A CA 1
ATOM 1237 C C . ASP A 1 164 ? 8.193 0.187 -24.465 1.00 85.88 164 ASP A C 1
ATOM 1239 O O . ASP A 1 164 ? 9.071 1.049 -24.480 1.00 85.88 164 ASP A O 1
ATOM 1243 N N . TRP A 1 165 ? 7.832 -0.439 -23.349 1.00 91.25 165 TRP A N 1
ATOM 1244 C CA . TRP A 1 165 ? 8.459 -0.137 -22.076 1.00 91.25 165 TRP A CA 1
ATOM 1245 C C . TRP A 1 165 ? 9.908 -0.606 -22.049 1.00 91.25 165 TRP A C 1
ATOM 1247 O O . TRP A 1 165 ? 10.247 -1.655 -22.598 1.00 91.25 165 TRP A O 1
ATOM 1257 N N . THR A 1 166 ? 10.748 0.160 -21.364 1.00 93.94 166 THR A N 1
ATOM 1258 C CA . THR A 1 166 ? 12.110 -0.221 -20.997 1.00 93.94 166 THR A CA 1
ATOM 1259 C C . THR A 1 166 ? 12.352 0.121 -19.533 1.00 93.94 166 THR A C 1
ATOM 1261 O O . THR A 1 166 ? 11.884 1.146 -19.038 1.00 93.94 166 THR A O 1
ATOM 1264 N N . LEU A 1 167 ? 13.058 -0.761 -18.824 1.00 94.88 167 LEU A N 1
ATOM 1265 C CA . LEU A 1 167 ? 13.469 -0.558 -17.439 1.00 94.88 167 LEU A CA 1
ATOM 1266 C C . LEU A 1 167 ? 14.979 -0.749 -17.345 1.00 94.88 167 LEU A C 1
ATOM 1268 O O . LEU A 1 167 ? 15.490 -1.830 -17.637 1.00 94.88 167 LEU A O 1
ATOM 1272 N N . GLU A 1 168 ? 15.685 0.301 -16.945 1.00 94.75 168 GLU A N 1
ATOM 1273 C CA . GLU A 1 168 ? 17.148 0.330 -16.912 1.00 94.75 168 GLU A CA 1
ATOM 1274 C C . GLU A 1 168 ? 17.667 1.194 -15.752 1.00 94.75 168 GLU A C 1
ATOM 1276 O O . GLU A 1 168 ? 16.938 2.051 -15.254 1.00 94.75 168 GLU A O 1
ATOM 1281 N N . PRO A 1 169 ? 18.916 1.016 -15.294 1.00 92.62 169 PRO A N 1
ATOM 1282 C CA . PRO A 1 169 ? 19.544 1.967 -14.380 1.00 92.62 169 PRO A CA 1
ATOM 1283 C C . PRO A 1 169 ? 19.618 3.366 -15.010 1.00 92.62 169 PRO A C 1
ATOM 1285 O O . PRO A 1 169 ? 20.075 3.500 -16.145 1.00 92.62 169 PRO A O 1
ATOM 1288 N N . TYR A 1 170 ? 19.197 4.403 -14.276 1.00 87.38 170 TYR A N 1
ATOM 1289 C CA . TYR A 1 170 ? 19.138 5.785 -14.777 1.00 87.38 170 TYR A CA 1
ATOM 1290 C C . TYR A 1 170 ? 20.515 6.320 -15.198 1.00 87.38 170 TYR A C 1
ATOM 1292 O O . TYR A 1 170 ? 20.644 6.992 -16.217 1.00 87.38 170 TYR A O 1
ATOM 1300 N N . ASP A 1 171 ? 21.548 5.992 -14.421 1.00 83.06 171 ASP A N 1
ATOM 1301 C CA . ASP A 1 171 ? 22.926 6.410 -14.661 1.00 83.06 171 ASP A CA 1
ATOM 1302 C C . ASP A 1 171 ? 23.848 5.186 -14.665 1.00 83.06 171 ASP A C 1
ATOM 1304 O O . ASP A 1 171 ? 24.414 4.791 -13.643 1.00 83.06 171 ASP A O 1
ATOM 1308 N N . GLN A 1 172 ? 23.973 4.557 -15.833 1.00 72.31 172 GLN A N 1
ATOM 1309 C CA . GLN A 1 172 ? 24.768 3.339 -16.012 1.00 72.31 172 GLN A CA 1
ATOM 1310 C C . GLN A 1 172 ? 26.258 3.533 -15.680 1.00 72.31 172 GLN A C 1
ATOM 1312 O O . GLN A 1 172 ? 26.941 2.551 -15.405 1.00 72.31 172 GLN A O 1
ATOM 1317 N N . GLU A 1 173 ? 26.775 4.768 -15.685 1.00 72.25 173 GLU A N 1
ATOM 1318 C CA . GLU A 1 173 ? 28.175 5.041 -15.335 1.00 72.25 173 GLU A CA 1
ATOM 1319 C C . GLU A 1 173 ? 28.398 5.082 -13.816 1.00 72.25 173 GLU A C 1
ATOM 1321 O O . GLU A 1 173 ? 29.502 4.802 -13.342 1.00 72.25 173 GLU A O 1
ATOM 1326 N N . ASN A 1 174 ? 27.363 5.424 -13.041 1.00 76.38 174 ASN A N 1
ATOM 1327 C CA . ASN A 1 174 ? 27.447 5.553 -11.585 1.00 76.38 174 ASN A CA 1
ATOM 1328 C C . ASN A 1 174 ? 26.817 4.391 -10.811 1.00 76.38 174 ASN A C 1
ATOM 13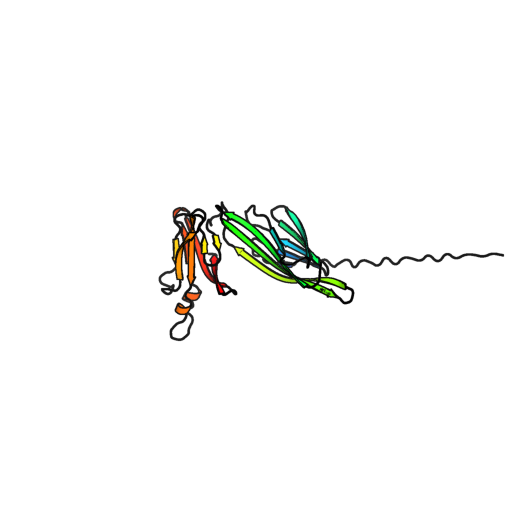30 O O . ASN A 1 174 ? 27.075 4.264 -9.610 1.00 76.38 174 ASN A O 1
ATOM 1334 N N . VAL A 1 175 ? 26.031 3.542 -11.470 1.00 83.06 175 VAL A N 1
ATOM 1335 C CA . VAL A 1 175 ? 25.460 2.337 -10.866 1.00 83.06 175 VAL A CA 1
ATOM 1336 C C . VAL A 1 175 ? 26.453 1.174 -10.993 1.00 83.06 175 VAL A C 1
ATOM 1338 O O . VAL A 1 175 ? 26.819 0.820 -12.113 1.00 83.06 175 VAL A O 1
ATOM 1341 N N . PRO A 1 176 ? 26.898 0.556 -9.877 1.00 85.88 176 PRO A N 1
ATOM 1342 C CA . PRO A 1 176 ? 27.778 -0.606 -9.929 1.00 85.88 176 PRO A CA 1
ATOM 1343 C C . PRO A 1 176 ? 27.218 -1.718 -10.815 1.00 85.88 176 PRO A C 1
ATOM 1345 O O . PRO A 1 176 ? 26.041 -2.079 -10.723 1.00 85.88 176 PRO A O 1
ATOM 1348 N N . GLU A 1 177 ? 28.081 -2.289 -11.653 1.00 85.75 177 GLU A N 1
ATOM 1349 C CA . GLU A 1 177 ? 27.717 -3.433 -12.480 1.00 85.75 177 GLU A CA 1
ATOM 1350 C C . GLU A 1 177 ? 27.230 -4.591 -11.596 1.00 85.75 177 GLU A C 1
ATOM 1352 O O . GLU A 1 177 ? 27.827 -4.907 -10.566 1.00 85.75 177 GLU A O 1
ATOM 1357 N N . GLY A 1 178 ? 26.116 -5.211 -11.987 1.00 88.19 178 GLY A N 1
ATOM 1358 C CA . GLY A 1 178 ? 25.501 -6.302 -11.232 1.00 88.19 178 GLY A CA 1
ATOM 1359 C C . GLY A 1 178 ? 24.636 -5.862 -10.049 1.00 88.19 178 GLY A C 1
ATOM 1360 O O . GLY A 1 178 ? 23.996 -6.726 -9.454 1.00 88.19 178 GLY A O 1
ATOM 1361 N N . LEU A 1 179 ? 24.546 -4.557 -9.742 1.00 91.19 179 LEU A N 1
ATOM 1362 C CA . LEU A 1 179 ? 23.681 -4.074 -8.662 1.00 91.19 179 LEU A CA 1
ATOM 1363 C C . LEU A 1 179 ? 22.222 -4.450 -8.898 1.00 91.19 179 LEU A C 1
ATOM 1365 O O . LEU A 1 179 ? 21.580 -4.981 -7.999 1.00 91.19 179 LEU A O 1
ATOM 1369 N N . TYR A 1 180 ? 21.714 -4.195 -10.102 1.00 93.12 180 TYR A N 1
ATOM 1370 C CA . TYR A 1 180 ? 20.359 -4.560 -10.489 1.00 93.12 180 TYR A CA 1
ATOM 1371 C C . TYR A 1 180 ? 20.368 -5.741 -11.446 1.00 93.12 180 TYR A C 1
ATOM 1373 O O . TYR A 1 180 ? 21.043 -5.728 -12.476 1.00 93.12 180 TYR A O 1
ATOM 1381 N N . GLN A 1 181 ? 19.549 -6.737 -11.135 1.00 94.25 181 GLN A N 1
ATOM 1382 C CA . GLN A 1 181 ? 19.181 -7.797 -12.059 1.00 94.25 181 GLN A CA 1
ATOM 1383 C C . GLN A 1 181 ? 17.741 -7.547 -12.489 1.00 94.25 181 GLN A C 1
ATOM 1385 O O . GLN A 1 181 ? 16.823 -7.623 -11.671 1.00 94.25 181 GLN A O 1
ATOM 1390 N N . ILE A 1 182 ? 17.567 -7.219 -13.768 1.00 95.62 182 ILE A N 1
ATOM 1391 C CA . ILE A 1 182 ? 16.271 -6.891 -14.360 1.00 95.62 182 ILE A CA 1
ATOM 1392 C C . ILE A 1 182 ? 15.896 -8.024 -15.311 1.00 95.62 182 ILE A C 1
ATOM 1394 O O . ILE A 1 182 ? 16.535 -8.231 -16.344 1.00 95.62 182 ILE A O 1
ATOM 1398 N N . GLY A 1 183 ? 14.872 -8.785 -14.942 1.00 95.38 183 GLY A N 1
ATOM 1399 C CA . GLY A 1 183 ? 14.276 -9.811 -15.788 1.00 95.38 183 GLY A CA 1
ATOM 1400 C C . GLY A 1 183 ? 13.035 -9.274 -16.490 1.00 95.38 183 GLY A C 1
ATOM 1401 O O . GLY A 1 183 ? 12.256 -8.541 -15.890 1.00 95.38 183 GLY A O 1
ATOM 1402 N N . HIS A 1 184 ? 12.822 -9.672 -17.742 1.00 95.81 184 HIS A N 1
ATOM 1403 C CA . HIS A 1 184 ? 11.559 -9.450 -18.444 1.00 95.81 184 HIS A CA 1
ATOM 1404 C C . HIS A 1 184 ? 10.800 -10.773 -18.562 1.00 95.81 184 HIS A C 1
ATOM 1406 O O . HIS A 1 184 ? 11.382 -11.801 -18.920 1.00 95.81 184 HIS A O 1
ATOM 1412 N N . GLY A 1 185 ? 9.504 -10.746 -18.269 1.00 93.75 185 GLY A N 1
ATOM 1413 C CA . GLY A 1 185 ? 8.635 -11.913 -18.282 1.00 93.75 185 GLY A CA 1
ATOM 1414 C C . GLY A 1 185 ? 7.249 -11.605 -18.831 1.00 93.75 185 GLY A C 1
ATOM 1415 O O . GLY A 1 185 ? 6.892 -10.460 -19.094 1.00 93.75 185 GLY A O 1
ATOM 1416 N N . VAL A 1 186 ? 6.467 -12.664 -19.014 1.00 92.38 186 VAL A N 1
ATOM 1417 C CA . VAL A 1 186 ? 5.046 -12.590 -19.358 1.00 92.38 186 VAL A CA 1
ATOM 1418 C C . VAL A 1 186 ? 4.308 -13.485 -18.373 1.00 92.38 186 VAL A C 1
ATOM 1420 O O . VAL A 1 186 ? 4.688 -14.642 -18.196 1.00 92.38 186 VAL A O 1
ATOM 1423 N N . GLY A 1 187 ? 3.314 -12.933 -17.680 1.00 88.06 187 GLY A N 1
ATOM 1424 C CA . GLY A 1 187 ? 2.509 -13.665 -16.707 1.00 88.06 187 GLY A CA 1
ATOM 1425 C C . GLY A 1 187 ? 1.612 -14.704 -17.376 1.00 88.06 187 GLY A C 1
ATOM 1426 O O . GLY A 1 187 ? 1.416 -14.688 -18.591 1.00 88.06 187 GLY A O 1
ATOM 1427 N N . ASP A 1 188 ? 1.008 -15.583 -16.577 1.00 82.50 188 ASP A N 1
ATOM 1428 C CA . ASP A 1 188 ? 0.116 -16.646 -17.074 1.00 82.50 188 ASP A CA 1
ATOM 1429 C C . ASP A 1 188 ? -1.122 -16.104 -17.816 1.00 82.50 188 ASP A C 1
ATOM 1431 O O . ASP A 1 188 ? -1.715 -16.782 -18.652 1.00 82.50 188 ASP A O 1
ATOM 1435 N N . ASN A 1 189 ? -1.493 -14.854 -17.542 1.00 81.50 189 ASN A N 1
ATOM 1436 C CA . ASN A 1 189 ? -2.553 -14.102 -18.214 1.00 81.50 189 ASN A CA 1
ATOM 1437 C C . ASN A 1 189 ? -2.089 -13.388 -19.502 1.00 81.50 189 ASN A C 1
ATOM 1439 O O . ASN A 1 189 ? -2.868 -12.655 -20.105 1.00 81.50 189 ASN A O 1
ATOM 1443 N N . GLY A 1 190 ? -0.840 -13.587 -19.933 1.00 84.44 190 GLY A N 1
ATOM 1444 C CA . GLY A 1 190 ? -0.269 -12.947 -21.119 1.00 84.44 190 GLY A CA 1
ATOM 1445 C C . GLY A 1 190 ? 0.233 -11.519 -20.889 1.00 84.44 190 GLY A C 1
ATOM 1446 O O . GLY A 1 190 ? 0.598 -10.852 -21.856 1.00 84.44 190 GLY A O 1
ATOM 1447 N N . ILE A 1 191 ? 0.265 -11.044 -19.641 1.00 85.81 191 ILE A N 1
ATOM 1448 C CA . ILE A 1 191 ? 0.625 -9.660 -19.323 1.00 85.81 191 ILE A CA 1
ATOM 1449 C C . ILE A 1 191 ? 2.138 -9.529 -19.130 1.00 85.81 191 ILE A C 1
ATOM 1451 O O . ILE A 1 191 ? 2.704 -10.252 -18.304 1.00 85.81 191 ILE A O 1
ATOM 1455 N N . PRO A 1 192 ? 2.813 -8.632 -19.870 1.00 89.62 192 PRO A N 1
ATOM 1456 C CA . PRO A 1 192 ? 4.242 -8.419 -19.708 1.00 89.62 192 PRO A CA 1
ATOM 1457 C C . PRO A 1 192 ? 4.561 -7.755 -18.365 1.00 89.62 192 PRO A C 1
ATOM 1459 O O . PRO A 1 192 ? 3.784 -6.955 -17.837 1.00 89.62 192 PRO A O 1
ATOM 1462 N N . PHE A 1 193 ? 5.721 -8.090 -17.811 1.00 94.06 193 PHE A N 1
ATOM 1463 C CA . PHE A 1 193 ? 6.229 -7.481 -16.589 1.00 94.06 193 PHE A CA 1
ATOM 1464 C C . PHE A 1 193 ? 7.759 -7.461 -16.560 1.00 94.06 193 PHE A C 1
ATOM 1466 O O . PHE A 1 193 ? 8.424 -8.307 -17.165 1.00 94.06 193 PHE A O 1
ATOM 1473 N N . TYR A 1 194 ? 8.309 -6.529 -15.788 1.00 96.31 194 TYR A N 1
ATOM 1474 C CA . TYR A 1 194 ? 9.682 -6.588 -15.300 1.00 96.31 194 TYR A CA 1
ATOM 1475 C C . TYR A 1 194 ? 9.715 -7.123 -13.876 1.00 96.31 194 TYR A C 1
ATOM 1477 O O . TYR A 1 194 ? 8.814 -6.846 -13.088 1.00 96.31 194 TYR A O 1
ATOM 1485 N N . VAL A 1 195 ? 10.764 -7.868 -13.547 1.00 96.06 195 VAL A N 1
ATOM 1486 C CA . VAL A 1 195 ? 11.125 -8.248 -12.180 1.00 96.06 195 VAL A CA 1
ATOM 1487 C C . VAL A 1 195 ? 12.503 -7.684 -11.873 1.00 96.06 195 VAL A C 1
ATOM 1489 O O . VAL A 1 195 ? 13.412 -7.781 -12.700 1.00 96.06 195 VAL A O 1
ATOM 1492 N N . VAL A 1 196 ? 12.651 -7.073 -10.707 1.00 95.38 196 VAL A N 1
ATOM 1493 C CA . VAL A 1 196 ? 13.865 -6.387 -10.285 1.00 95.38 196 VAL A CA 1
ATOM 1494 C C . VAL A 1 196 ? 14.347 -6.996 -8.987 1.00 95.38 196 VAL A C 1
ATOM 1496 O O . VAL A 1 196 ? 13.663 -6.950 -7.977 1.00 95.38 196 VAL A O 1
ATOM 1499 N N . SER A 1 197 ? 15.579 -7.479 -8.969 1.00 92.50 197 SER A N 1
ATOM 1500 C CA . SER A 1 197 ? 16.261 -7.788 -7.714 1.00 92.50 197 SER A CA 1
ATOM 1501 C C . SER A 1 197 ? 17.549 -6.996 -7.603 1.00 92.50 197 SER A C 1
ATOM 1503 O O . SER A 1 197 ? 18.177 -6.685 -8.618 1.00 92.50 197 SER A O 1
ATOM 1505 N N . MET A 1 198 ? 17.944 -6.692 -6.371 1.00 91.38 198 MET A N 1
ATOM 1506 C CA . MET A 1 198 ? 19.177 -5.972 -6.089 1.00 91.38 198 MET A CA 1
ATOM 1507 C C . MET A 1 198 ? 20.197 -6.897 -5.417 1.00 91.38 198 MET A C 1
ATOM 1509 O O . MET A 1 198 ? 19.872 -7.583 -4.448 1.00 91.38 198 MET A O 1
ATOM 1513 N N . ASP A 1 199 ? 21.432 -6.927 -5.915 1.00 89.81 199 ASP A N 1
ATOM 1514 C CA . ASP A 1 199 ? 22.532 -7.639 -5.266 1.00 89.81 199 ASP A CA 1
ATOM 1515 C C . ASP A 1 199 ? 23.248 -6.695 -4.294 1.00 89.81 199 ASP A C 1
ATOM 1517 O O . ASP A 1 199 ? 24.071 -5.866 -4.671 1.00 89.81 199 ASP A O 1
ATOM 1521 N N . THR A 1 200 ? 22.946 -6.803 -3.002 1.00 85.81 200 THR A N 1
ATOM 1522 C CA . THR A 1 200 ? 23.579 -5.938 -1.995 1.00 85.81 200 THR A CA 1
ATOM 1523 C C . THR A 1 200 ? 25.054 -6.256 -1.776 1.00 85.81 200 THR A C 1
ATOM 1525 O O . THR A 1 200 ? 25.749 -5.463 -1.144 1.00 85.81 200 THR A O 1
ATOM 1528 N N . SER A 1 201 ? 25.555 -7.400 -2.258 1.00 84.94 201 SER A N 1
ATOM 1529 C CA . SER A 1 201 ? 26.970 -7.744 -2.094 1.00 84.94 201 SER A CA 1
ATOM 1530 C C . SER A 1 201 ? 27.883 -6.791 -2.863 1.00 84.94 201 SER A C 1
ATOM 1532 O O . SER A 1 201 ? 28.980 -6.504 -2.393 1.00 84.94 201 SER A O 1
ATOM 1534 N N . VAL A 1 202 ? 27.400 -6.208 -3.966 1.00 85.06 202 VAL A N 1
ATOM 1535 C CA . VAL A 1 202 ? 28.158 -5.217 -4.745 1.00 85.06 202 VAL A CA 1
ATOM 1536 C C . VAL A 1 202 ? 28.121 -3.808 -4.140 1.00 85.06 202 VAL A C 1
ATOM 1538 O O . VAL A 1 202 ? 28.794 -2.906 -4.633 1.00 85.06 202 VAL A O 1
ATOM 1541 N N . MET A 1 203 ? 27.350 -3.594 -3.065 1.00 83.06 203 MET A N 1
ATOM 1542 C CA . MET A 1 203 ? 27.317 -2.314 -2.348 1.00 83.06 203 MET A CA 1
ATOM 1543 C C . MET A 1 203 ? 28.465 -2.155 -1.352 1.00 83.06 203 MET A C 1
ATOM 1545 O O . MET A 1 203 ? 28.723 -1.035 -0.915 1.00 83.06 203 MET A O 1
ATOM 1549 N N . VAL A 1 204 ? 29.114 -3.251 -0.955 1.00 82.12 204 VAL A N 1
ATOM 1550 C CA . VAL A 1 204 ? 30.165 -3.245 0.065 1.00 82.12 204 VAL A CA 1
ATOM 1551 C C . VAL A 1 204 ? 31.521 -3.340 -0.621 1.00 82.12 204 VAL A C 1
ATOM 1553 O O . VAL A 1 204 ? 31.809 -4.313 -1.313 1.00 82.12 204 VAL A O 1
ATOM 1556 N N . SER A 1 205 ? 32.353 -2.323 -0.422 1.00 75.50 205 SER A N 1
ATOM 1557 C CA . SER A 1 205 ? 33.724 -2.290 -0.932 1.00 75.50 205 SER A CA 1
ATOM 1558 C C . SER A 1 205 ? 34.638 -3.232 -0.138 1.00 75.50 205 SER A C 1
ATOM 1560 O O . SER A 1 205 ? 34.318 -3.638 0.980 1.00 75.50 205 SER A O 1
ATOM 1562 N N . ASP A 1 206 ? 35.830 -3.521 -0.670 1.00 76.12 206 ASP A N 1
ATOM 1563 C CA . ASP A 1 206 ? 36.836 -4.382 -0.020 1.00 76.12 206 ASP A CA 1
ATOM 1564 C C . ASP A 1 206 ? 37.254 -3.904 1.388 1.00 76.12 206 ASP A C 1
ATOM 1566 O O . ASP A 1 206 ? 37.725 -4.694 2.208 1.00 76.12 206 ASP A O 1
ATOM 1570 N N . ASP A 1 207 ? 37.086 -2.612 1.684 1.00 79.94 207 ASP A N 1
ATOM 1571 C CA . ASP A 1 207 ? 37.371 -2.000 2.986 1.00 79.94 207 ASP A CA 1
ATOM 1572 C C . ASP A 1 207 ? 36.179 -2.031 3.965 1.00 79.94 207 ASP A C 1
ATOM 1574 O O . ASP A 1 207 ? 36.279 -1.527 5.085 1.00 79.94 207 ASP A O 1
ATOM 1578 N N . GLY A 1 208 ? 35.060 -2.640 3.562 1.00 75.38 208 GLY A N 1
ATOM 1579 C CA . GLY A 1 208 ? 33.828 -2.723 4.341 1.00 75.38 208 GLY A CA 1
ATOM 1580 C C . GLY A 1 208 ? 32.976 -1.452 4.315 1.00 75.38 208 GLY A C 1
ATOM 1581 O O . GLY A 1 208 ? 31.961 -1.404 5.013 1.00 75.38 208 GLY A O 1
ATOM 1582 N N . SER A 1 209 ? 33.356 -0.429 3.542 1.00 79.50 209 SER A N 1
ATOM 1583 C CA . SER A 1 209 ? 32.525 0.760 3.335 1.00 79.50 209 SER A CA 1
ATOM 1584 C C . SER A 1 209 ? 31.349 0.463 2.402 1.00 79.50 209 SER A C 1
ATOM 1586 O O . SER A 1 209 ? 31.452 -0.342 1.475 1.00 79.50 209 SER A O 1
ATOM 1588 N N . ILE A 1 210 ? 30.213 1.116 2.656 1.00 77.56 210 ILE A N 1
ATOM 1589 C CA . ILE A 1 210 ? 29.028 1.030 1.800 1.00 77.56 210 ILE A CA 1
ATOM 1590 C C . ILE A 1 210 ? 29.121 2.127 0.739 1.00 77.56 210 ILE A C 1
ATOM 1592 O O . ILE A 1 210 ? 29.349 3.292 1.060 1.00 77.56 210 ILE A O 1
ATOM 1596 N N . SER A 1 211 ? 28.929 1.761 -0.525 1.00 79.19 211 SER A N 1
ATOM 1597 C CA . SER A 1 211 ? 28.865 2.706 -1.636 1.00 79.19 211 SER A CA 1
ATOM 1598 C C . SER A 1 211 ? 27.590 3.548 -1.547 1.00 79.19 211 SER A C 1
ATOM 1600 O O . SER A 1 211 ? 26.499 3.067 -1.856 1.00 79.19 211 SER A O 1
ATOM 1602 N N . GLU A 1 212 ? 27.726 4.825 -1.174 1.00 77.25 212 GLU A N 1
ATOM 1603 C CA . GLU A 1 212 ? 26.614 5.793 -1.174 1.00 77.25 212 GLU A CA 1
ATOM 1604 C C . GLU A 1 212 ? 25.940 5.867 -2.555 1.00 77.25 212 GLU A C 1
ATOM 1606 O O . GLU A 1 212 ? 24.717 5.865 -2.657 1.00 77.25 212 GLU A O 1
ATOM 1611 N N . LYS A 1 213 ? 26.728 5.788 -3.637 1.00 75.94 213 LYS A N 1
ATOM 1612 C CA . LYS A 1 213 ? 26.212 5.762 -5.016 1.00 75.94 213 LYS A CA 1
ATOM 1613 C C . LYS A 1 213 ? 25.306 4.565 -5.303 1.00 75.94 213 LYS A C 1
ATOM 1615 O O . LYS A 1 213 ? 24.355 4.688 -6.066 1.00 75.94 213 LYS A O 1
ATOM 1620 N N . ALA A 1 214 ? 25.601 3.407 -4.715 1.00 78.88 214 ALA A N 1
ATOM 1621 C CA . ALA A 1 214 ? 24.766 2.223 -4.876 1.00 78.88 214 ALA A CA 1
ATOM 1622 C C . ALA A 1 214 ? 23.456 2.354 -4.085 1.00 78.88 214 ALA A C 1
ATOM 1624 O O . ALA A 1 214 ? 22.410 1.930 -4.567 1.00 78.88 214 ALA A O 1
ATOM 1625 N N . MET A 1 215 ? 23.494 2.981 -2.904 1.00 78.06 215 MET A N 1
ATOM 1626 C CA . MET A 1 215 ? 22.295 3.236 -2.096 1.00 78.06 215 MET A CA 1
ATOM 1627 C C . MET A 1 215 ? 21.352 4.253 -2.743 1.00 78.06 215 MET A C 1
ATOM 1629 O O . MET A 1 215 ? 20.134 4.099 -2.667 1.00 78.06 215 MET A O 1
ATOM 1633 N N . ASP A 1 216 ? 21.913 5.265 -3.401 1.00 82.94 216 ASP A N 1
ATOM 1634 C CA . ASP A 1 216 ? 21.147 6.306 -4.085 1.00 82.94 216 ASP A CA 1
ATOM 1635 C C . ASP A 1 216 ? 20.819 5.975 -5.540 1.00 82.94 216 ASP A C 1
ATOM 1637 O O . ASP A 1 216 ? 20.229 6.802 -6.235 1.00 82.94 216 ASP A O 1
ATOM 1641 N N . SER A 1 217 ? 21.165 4.771 -5.998 1.00 87.12 217 SER A N 1
ATOM 1642 C CA . SER A 1 217 ? 20.875 4.339 -7.358 1.00 87.12 217 SER A CA 1
ATOM 1643 C C . SER A 1 217 ? 19.369 4.317 -7.644 1.00 87.12 217 SER A C 1
ATOM 1645 O O . SER A 1 217 ? 18.527 4.070 -6.776 1.00 87.12 217 SER A O 1
ATOM 1647 N N . VAL A 1 218 ? 19.038 4.650 -8.890 1.00 91.88 218 VAL A N 1
ATOM 1648 C CA . VAL A 1 218 ? 17.672 4.821 -9.381 1.00 91.88 218 VAL A CA 1
ATOM 1649 C C . VAL A 1 218 ? 17.534 4.029 -10.672 1.00 91.88 218 VAL A C 1
ATOM 1651 O O . VAL A 1 218 ? 18.424 4.040 -11.527 1.00 91.88 218 VAL A O 1
ATOM 1654 N N . LEU A 1 219 ? 16.409 3.343 -10.812 1.00 94.00 219 LEU A N 1
ATOM 1655 C CA . LEU A 1 219 ? 15.953 2.750 -12.059 1.00 94.00 219 LEU A CA 1
ATOM 1656 C C . LEU A 1 219 ? 15.072 3.755 -12.790 1.00 94.00 219 LEU A C 1
ATOM 1658 O O . LEU A 1 219 ? 14.386 4.558 -12.167 1.00 94.00 219 LEU A O 1
ATOM 1662 N N . VAL A 1 220 ? 15.052 3.697 -14.110 1.00 94.06 220 VAL A N 1
ATOM 1663 C CA . VAL A 1 220 ? 14.168 4.513 -14.925 1.00 94.06 220 VAL A CA 1
ATOM 1664 C C . VAL A 1 220 ? 13.306 3.601 -15.784 1.00 94.06 220 VAL A C 1
ATOM 1666 O O . VAL A 1 220 ? 13.807 2.715 -16.478 1.00 94.06 220 VAL A O 1
ATOM 1669 N N . LEU A 1 221 ? 11.997 3.795 -15.680 1.00 93.12 221 LEU A N 1
ATOM 1670 C CA . LEU A 1 221 ? 10.981 3.140 -16.483 1.00 93.12 221 LEU A CA 1
ATOM 1671 C C . LEU A 1 221 ? 10.521 4.127 -17.557 1.00 93.12 221 LEU A C 1
ATOM 1673 O O . LEU A 1 221 ? 10.033 5.208 -17.228 1.00 93.12 221 LEU A O 1
ATOM 1677 N N . LYS A 1 222 ? 10.675 3.766 -18.829 1.00 92.31 222 LYS A N 1
ATOM 1678 C CA . LYS A 1 222 ? 10.379 4.640 -19.973 1.00 92.31 222 LYS A CA 1
ATOM 1679 C C . LYS A 1 222 ? 9.426 3.965 -20.953 1.00 92.31 222 LYS A C 1
ATOM 1681 O O . LYS A 1 222 ? 9.536 2.763 -21.162 1.00 92.31 222 LYS A O 1
ATOM 1686 N N . SER A 1 223 ? 8.549 4.741 -21.588 1.00 89.31 223 SER A N 1
ATOM 1687 C CA . SER A 1 223 ? 7.809 4.363 -22.803 1.00 89.31 223 SER A CA 1
ATOM 1688 C C . SER A 1 223 ? 7.933 5.491 -23.823 1.00 89.31 223 SER A C 1
ATOM 1690 O O . SER A 1 223 ? 7.477 6.610 -23.570 1.00 89.31 223 SER A O 1
ATOM 1692 N N . GLU A 1 224 ? 8.547 5.214 -24.978 1.00 84.81 224 GLU A N 1
ATOM 1693 C CA . GLU A 1 224 ? 8.745 6.226 -26.026 1.00 84.81 224 GLU A CA 1
ATOM 1694 C C . GLU A 1 224 ? 7.410 6.624 -26.664 1.00 84.81 224 GLU A C 1
ATOM 1696 O O . GLU A 1 224 ? 7.153 7.805 -26.898 1.00 84.81 224 GLU A O 1
ATOM 1701 N N . GLN A 1 225 ? 6.532 5.648 -26.903 1.00 80.19 225 GLN A N 1
ATOM 1702 C CA . GLN A 1 225 ? 5.223 5.841 -27.514 1.00 80.19 225 GLN A CA 1
ATOM 1703 C C . GLN A 1 225 ? 4.327 6.760 -26.682 1.00 80.19 225 GLN A C 1
ATOM 1705 O O . GLN A 1 225 ? 3.555 7.539 -27.245 1.00 80.19 225 GLN A O 1
ATOM 1710 N N . LEU A 1 226 ? 4.400 6.648 -25.356 1.00 80.06 226 LEU A N 1
ATOM 1711 C CA . LEU A 1 226 ? 3.582 7.440 -24.443 1.00 80.06 226 LEU A CA 1
ATOM 1712 C C . LEU A 1 226 ? 4.293 8.707 -23.958 1.00 80.06 226 LEU A C 1
ATOM 1714 O O . LEU A 1 226 ? 3.645 9.569 -23.373 1.00 80.06 226 LEU A O 1
ATOM 1718 N N . GLY A 1 227 ? 5.599 8.839 -24.210 1.00 83.50 227 GLY A N 1
ATOM 1719 C CA . GLY A 1 227 ? 6.399 9.957 -23.712 1.00 83.50 227 GLY A CA 1
ATOM 1720 C C . GLY A 1 227 ? 6.499 9.985 -22.185 1.00 83.50 227 GLY A C 1
ATOM 1721 O O . GLY A 1 227 ? 6.629 11.061 -21.607 1.00 83.50 227 GLY A O 1
ATOM 1722 N N . ILE A 1 228 ? 6.402 8.820 -21.539 1.00 84.12 228 ILE A N 1
ATOM 1723 C CA . ILE A 1 228 ? 6.431 8.683 -20.081 1.00 84.12 228 ILE A CA 1
ATOM 1724 C C . ILE A 1 228 ? 7.830 8.257 -19.655 1.00 84.12 228 ILE A C 1
ATOM 1726 O O . ILE A 1 228 ? 8.380 7.288 -20.180 1.00 84.12 228 ILE A O 1
ATOM 1730 N N . GLU A 1 229 ? 8.366 8.945 -18.653 1.00 89.00 229 GLU A N 1
ATOM 1731 C CA . GLU A 1 229 ? 9.567 8.559 -17.922 1.00 89.00 229 GLU A CA 1
ATOM 1732 C C . GLU A 1 229 ? 9.261 8.625 -16.424 1.00 89.00 229 GLU A C 1
ATOM 1734 O O . GLU A 1 229 ? 8.725 9.621 -15.936 1.00 89.00 229 GLU A O 1
ATOM 1739 N N . LYS A 1 230 ? 9.563 7.549 -15.694 1.00 88.88 230 LYS A N 1
ATOM 1740 C CA . LYS A 1 230 ? 9.395 7.475 -14.241 1.00 88.88 230 LYS A CA 1
ATOM 1741 C C . LYS A 1 230 ? 10.647 6.925 -13.591 1.00 88.88 230 LYS A C 1
ATOM 1743 O O . LYS A 1 230 ? 11.180 5.898 -14.008 1.00 88.88 230 LYS A O 1
ATOM 1748 N N . LYS A 1 231 ? 11.094 7.597 -12.537 1.00 91.38 231 LYS A N 1
ATOM 1749 C CA . LYS A 1 231 ? 12.201 7.148 -11.698 1.00 91.38 231 LYS A CA 1
ATOM 1750 C C . LYS A 1 231 ? 11.667 6.235 -10.609 1.00 91.38 231 LYS A C 1
ATOM 1752 O O . LYS A 1 231 ? 10.698 6.571 -9.938 1.00 91.38 231 LYS A O 1
ATOM 1757 N N . LEU A 1 232 ? 12.300 5.083 -10.440 1.00 91.75 232 LEU A N 1
ATOM 1758 C CA . LEU A 1 232 ? 11.951 4.067 -9.459 1.00 91.75 232 LEU A CA 1
ATOM 1759 C C . LEU A 1 232 ? 13.148 3.800 -8.545 1.00 91.75 232 LEU A C 1
ATOM 1761 O O . LEU A 1 232 ? 14.290 3.732 -9.004 1.00 91.75 232 LEU A O 1
ATOM 1765 N N . LYS A 1 233 ? 12.897 3.569 -7.259 1.00 91.19 233 LYS A N 1
ATOM 1766 C CA . LYS A 1 233 ? 13.888 3.008 -6.334 1.00 91.19 233 LYS A CA 1
ATOM 1767 C C . LYS A 1 233 ? 13.473 1.609 -5.910 1.00 91.19 233 LYS A C 1
ATOM 1769 O O . LYS A 1 233 ? 12.291 1.307 -5.795 1.00 91.19 233 LYS A O 1
ATOM 1774 N N . CYS A 1 234 ? 14.469 0.763 -5.667 1.00 89.56 234 CYS A N 1
ATOM 1775 C CA . CYS A 1 234 ? 14.290 -0.588 -5.146 1.00 89.56 234 CYS A CA 1
ATOM 1776 C C . CYS A 1 234 ? 14.879 -0.656 -3.739 1.00 89.56 234 CYS A C 1
ATOM 1778 O O . CYS A 1 234 ? 16.055 -0.348 -3.545 1.00 89.56 234 CYS A O 1
ATOM 1780 N N . ARG A 1 235 ? 14.085 -1.084 -2.758 1.00 88.88 235 ARG A N 1
ATOM 1781 C CA . ARG A 1 235 ? 14.544 -1.276 -1.376 1.00 88.88 235 ARG A CA 1
ATOM 1782 C C . ARG A 1 235 ? 14.082 -2.610 -0.819 1.00 88.88 235 ARG A C 1
ATOM 1784 O O . ARG A 1 235 ? 13.112 -3.183 -1.301 1.00 88.88 235 ARG A O 1
ATOM 1791 N N . MET A 1 236 ? 14.777 -3.083 0.209 1.00 86.25 236 MET A N 1
ATOM 1792 C CA . MET A 1 236 ? 14.323 -4.233 0.981 1.00 86.25 236 MET A CA 1
ATOM 1793 C C . MET A 1 236 ? 13.289 -3.756 2.001 1.00 86.25 236 MET A C 1
ATOM 1795 O O . MET A 1 236 ? 13.552 -2.809 2.745 1.00 86.25 236 MET A O 1
ATOM 1799 N N . ASP A 1 237 ? 12.128 -4.397 2.041 1.00 82.94 237 ASP A N 1
ATOM 1800 C CA . ASP A 1 237 ? 11.118 -4.150 3.066 1.00 82.94 237 ASP A CA 1
ATOM 1801 C C . ASP A 1 237 ? 11.452 -4.895 4.389 1.00 82.94 237 ASP A C 1
ATOM 1803 O O . ASP A 1 237 ? 12.401 -5.690 4.455 1.00 82.94 237 ASP A O 1
ATOM 1807 N N . PRO A 1 238 ? 10.678 -4.688 5.471 1.00 78.44 238 PRO A N 1
ATOM 1808 C CA . PRO A 1 238 ? 10.873 -5.411 6.731 1.00 78.44 238 PRO A CA 1
ATOM 1809 C C . PRO A 1 238 ? 10.677 -6.934 6.633 1.00 78.44 238 PRO A C 1
ATOM 1811 O O . PRO A 1 238 ? 11.200 -7.671 7.472 1.00 78.44 238 PRO A O 1
ATOM 1814 N N . THR A 1 239 ? 9.944 -7.419 5.623 1.00 81.19 239 THR A N 1
ATOM 1815 C CA . THR A 1 239 ? 9.701 -8.852 5.389 1.00 81.19 239 THR A CA 1
ATOM 1816 C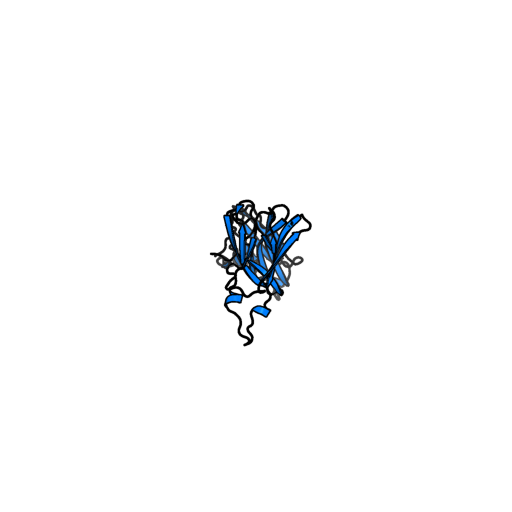 C . THR A 1 239 ? 10.837 -9.537 4.627 1.00 81.19 239 THR A C 1
ATOM 1818 O O . THR A 1 239 ? 10.823 -10.760 4.487 1.00 81.19 239 THR A O 1
ATOM 1821 N N . ARG A 1 240 ? 11.872 -8.778 4.238 1.00 85.44 240 ARG A N 1
ATOM 1822 C CA . ARG A 1 240 ? 13.004 -9.216 3.403 1.00 85.44 240 ARG A CA 1
ATOM 1823 C C . ARG A 1 240 ? 12.601 -9.532 1.964 1.00 85.44 240 ARG A C 1
ATOM 1825 O O . ARG A 1 240 ? 13.176 -10.425 1.340 1.00 85.44 240 ARG A O 1
ATOM 1832 N N . SER A 1 241 ? 11.644 -8.771 1.456 1.00 84.69 241 SER A N 1
ATOM 1833 C CA . SER A 1 241 ? 11.222 -8.758 0.064 1.00 84.69 241 SER A CA 1
ATOM 1834 C C . SER A 1 241 ? 11.680 -7.460 -0.604 1.00 84.69 241 SER A C 1
ATOM 1836 O O . SER A 1 241 ? 11.680 -6.391 0.011 1.00 84.69 241 SER A O 1
ATOM 1838 N N . TRP A 1 242 ? 12.079 -7.541 -1.873 1.00 87.94 242 TRP A N 1
ATOM 1839 C CA . TRP A 1 242 ? 12.366 -6.352 -2.673 1.00 87.94 242 TRP A CA 1
ATOM 1840 C C . TRP A 1 242 ? 11.064 -5.633 -3.026 1.00 87.94 242 TRP A C 1
ATOM 1842 O O . TRP A 1 242 ? 10.079 -6.271 -3.392 1.00 87.94 242 TRP A O 1
ATOM 1852 N N . VAL A 1 243 ? 11.061 -4.307 -2.904 1.00 89.25 243 VAL A N 1
ATOM 1853 C CA . VAL A 1 243 ? 9.912 -3.457 -3.221 1.00 89.25 243 VAL A CA 1
ATOM 1854 C C . VAL A 1 243 ? 10.363 -2.254 -4.041 1.00 89.25 243 VAL A C 1
ATOM 1856 O O . VAL A 1 243 ? 11.315 -1.558 -3.670 1.00 89.25 243 VAL A O 1
ATOM 1859 N N . LEU A 1 244 ? 9.660 -2.019 -5.147 1.00 90.25 244 LEU A N 1
ATOM 1860 C CA . LEU A 1 244 ? 9.789 -0.859 -6.018 1.00 90.25 244 LEU A CA 1
ATOM 1861 C C . LEU A 1 244 ? 8.819 0.247 -5.596 1.00 90.25 244 LEU A C 1
ATOM 1863 O O . LEU A 1 244 ? 7.690 -0.031 -5.203 1.00 90.25 244 LEU A O 1
ATOM 1867 N N . TYR A 1 245 ? 9.253 1.496 -5.715 1.00 86.56 245 TYR A N 1
ATOM 1868 C CA . TYR A 1 245 ? 8.422 2.682 -5.499 1.00 86.56 245 TYR A CA 1
ATOM 1869 C C . TYR A 1 245 ? 8.868 3.814 -6.429 1.00 86.56 245 TYR A C 1
ATOM 1871 O O . TYR A 1 245 ? 10.040 3.848 -6.826 1.00 86.56 245 TYR A O 1
ATOM 1879 N N . VAL A 1 246 ? 7.951 4.712 -6.799 1.00 86.69 246 VAL A N 1
ATOM 1880 C CA . VAL A 1 246 ? 8.282 5.878 -7.629 1.00 86.69 246 VAL A CA 1
ATOM 1881 C C . VAL A 1 246 ? 9.021 6.898 -6.765 1.00 86.69 246 VAL A C 1
ATOM 1883 O O . VAL A 1 246 ? 8.764 7.043 -5.573 1.00 86.69 246 VAL A O 1
ATOM 1886 N N . VAL A 1 247 ? 9.998 7.577 -7.354 1.00 85.81 247 VAL A N 1
ATOM 1887 C CA . VAL A 1 247 ? 10.666 8.724 -6.738 1.00 85.81 247 VAL A CA 1
ATOM 1888 C C . VAL A 1 247 ? 10.171 9.965 -7.466 1.00 85.81 247 VAL A C 1
ATOM 1890 O O . VAL A 1 247 ? 10.280 10.020 -8.693 1.00 85.81 247 VAL A O 1
ATOM 1893 N N . GLU A 1 248 ? 9.604 10.924 -6.733 1.00 66.31 248 GLU A N 1
ATOM 1894 C CA . GLU A 1 248 ? 9.227 12.221 -7.303 1.00 66.31 248 GLU A CA 1
ATOM 1895 C C . GLU A 1 248 ? 10.463 12.955 -7.847 1.00 66.31 248 GLU A C 1
ATOM 1897 O O . GLU A 1 248 ? 11.564 12.833 -7.295 1.00 66.31 248 GLU A O 1
ATOM 1902 N N . ASP A 1 249 ? 10.265 13.686 -8.947 1.00 53.94 249 ASP A N 1
ATOM 1903 C CA . ASP A 1 249 ? 11.259 14.582 -9.554 1.00 53.94 249 ASP A CA 1
ATOM 1904 C C . ASP A 1 249 ? 11.315 15.951 -8.862 1.00 53.94 249 ASP A C 1
ATOM 1906 O O . ASP A 1 249 ? 10.238 16.515 -8.557 1.00 53.94 249 ASP A O 1
#

Foldseek 3Di:
DDDDDDDDDDDDPDPPDPPFPWDDWDWDPPVDQWIWTWIDTFFKIKIKTHGNDPDPFAKDKDKDDDQQWDWDWDQDPHRIIIIMIGGRDFDKIKMKIWGWDDDLNRIDTQKIKIWIKGWDQDPVRDITIDTDDIDMDGWPDDDPPDLHQWGWDFQKTWRSVDAPKDKAWPDPPLADPQQWDWDWDADPVRTIMIGIDGDLVSQADPVRDGNPSNQPIWMWMDGPVSRHIWIWDWDQDPVRTIGIHTDDD

pLDDT: mean 81.88, std 16.78, range [31.91, 96.38]

Sequence (249 aa):
MAAVSISLILRRSLKETPVAETQEPIGYFTDTDHPVYLTSSETELSLRLESHAEDDLAWEVSCDLDNKVMIQNDEGSNGELVSVIKPGSAGYATISYTRSGEIAGVPYTSVSIDVDVIVSEDEEKLLTIQLSDIRQNVSDSGALDTDSPFILSGDRVILPKGGDWTLEPYDQENVPEGLYQIGHGVGDNGIPFYVVSMDTSVMVSDDGSISEKAMDSVLVLKSEQLGIEKKLKCRMDPTRSWVLYVVED

Secondary structure (DSSP, 8-state):
----------------------PPPEEESTTSSS-EEEEEETTEEEEEE---SS--PPEEEEESSTTSEEEEEEE-TTS-EEEEEEE-SSEEEEEEEEEEEEETTEEEEEEEEEEEEEEEE-TT--EEEEEEEEEEEE-S---TTSS---EEETTEEE-TT--SEEEEES-TTTSPTTSEEEEEEE-TTS-EEEEEEE-GGGGB-TTS-B-HHHHT--EEEEETTTTEEEEEEEEE-TTS-EEEEEE--

Radius of gyration: 26.81 Å; chains: 1; bounding box: 96×34×93 Å